Protein AF-A0A453GQZ6-F1 (afdb_monomer_lite)

Radius of gyration: 23.03 Å; chains: 1; bounding box: 47×46×96 Å

Secondary structure (DSSP, 8-state):
-------PPP-----------HHHHHHHHHHHHHSGGG-HHHHHHHHHHHHHHHHHHHHTT-HHHHHHHHHHHHHHHHH-TT-STTHHHHHHHHHHHHHGGGT-SSHHHHHHHHHHHHHHHHHS-TTS-HHHHHHHHHHHHHH---HHHHHHHHHHHHHHHHHSSSHHHHHHHGGGGGGHHHHHHHHT--HHHHHHHHHHHHHHHHHHH-

pLDDT: mean 83.01, std 15.96, range [31.45, 95.25]

Structure (mmCIF, N/CA/C/O backbone):
data_AF-A0A453GQZ6-F1
#
_entry.id   AF-A0A453GQZ6-F1
#
loop_
_atom_site.group_PDB
_atom_site.id
_atom_site.type_symbol
_atom_site.label_atom_id
_atom_site.label_alt_id
_atom_site.label_comp_id
_atom_site.label_asym_id
_atom_site.label_entity_id
_atom_site.label_seq_id
_atom_site.pdbx_PDB_ins_code
_atom_site.Cartn_x
_atom_site.Cartn_y
_atom_site.Cartn_z
_atom_site.occupancy
_atom_site.B_iso_or_equiv
_atom_site.auth_seq_id
_atom_site.auth_comp_id
_atom_site.auth_asym_id
_atom_site.auth_atom_id
_atom_site.pdbx_PDB_model_num
ATOM 1 N N . GLY A 1 1 ? 18.069 34.998 -69.180 1.00 35.06 1 GLY A N 1
ATOM 2 C CA . GLY A 1 1 ? 17.902 34.884 -67.722 1.00 35.06 1 GLY A CA 1
ATOM 3 C C . GLY A 1 1 ? 17.168 33.600 -67.432 1.00 35.06 1 GLY A C 1
ATOM 4 O O . GLY A 1 1 ? 16.004 33.508 -67.786 1.00 35.06 1 GLY A O 1
ATOM 5 N N . GLY A 1 2 ? 17.866 32.602 -66.894 1.00 36.84 2 GLY A N 1
ATOM 6 C CA . GLY A 1 2 ? 17.293 31.332 -66.450 1.00 36.84 2 GLY A CA 1
ATOM 7 C C . GLY A 1 2 ? 17.487 31.201 -64.943 1.00 36.84 2 GLY A C 1
ATOM 8 O O . GLY A 1 2 ? 18.520 31.615 -64.423 1.00 36.84 2 GLY A O 1
ATOM 9 N N . GLY A 1 3 ? 16.484 30.673 -64.250 1.00 31.45 3 GLY A N 1
ATOM 10 C CA . GLY A 1 3 ? 16.521 30.514 -62.798 1.00 31.45 3 GLY A CA 1
ATOM 11 C C . GLY A 1 3 ? 15.219 29.959 -62.235 1.00 31.45 3 GLY A C 1
ATOM 12 O O . GLY A 1 3 ? 14.604 30.590 -61.383 1.00 31.45 3 GLY A O 1
ATOM 13 N N . GLY A 1 4 ? 14.781 28.797 -62.725 1.00 35.53 4 GLY A N 1
ATOM 14 C CA . GLY A 1 4 ? 13.756 27.997 -62.055 1.00 35.53 4 GLY A CA 1
ATOM 15 C C . GLY A 1 4 ? 14.408 27.191 -60.935 1.00 35.53 4 GLY A C 1
ATOM 16 O O . GLY A 1 4 ? 15.151 26.256 -61.209 1.00 35.53 4 GLY A O 1
ATOM 17 N N . ARG A 1 5 ? 14.184 27.582 -59.676 1.00 37.88 5 ARG A N 1
ATOM 18 C CA . ARG A 1 5 ? 14.575 26.797 -58.497 1.00 37.88 5 ARG A CA 1
ATOM 19 C C . ARG A 1 5 ? 13.473 25.783 -58.206 1.00 37.88 5 ARG A C 1
ATOM 21 O O . ARG A 1 5 ? 12.424 26.150 -57.677 1.00 37.88 5 ARG A O 1
ATOM 28 N N . GLU A 1 6 ? 13.731 24.524 -58.537 1.00 42.53 6 GLU A N 1
ATOM 29 C CA . GLU A 1 6 ? 13.004 23.378 -57.997 1.00 42.53 6 GLU A CA 1
ATOM 30 C C . GLU A 1 6 ? 13.153 23.371 -56.470 1.00 42.53 6 GLU A C 1
ATOM 32 O O . GLU A 1 6 ? 14.259 23.355 -55.925 1.00 42.53 6 GLU A O 1
ATOM 37 N N . LYS A 1 7 ?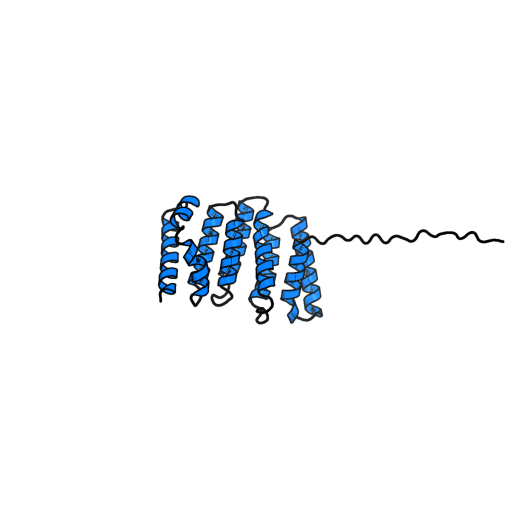 12.023 23.444 -55.763 1.00 42.50 7 LYS A N 1
ATOM 38 C CA . LYS A 1 7 ? 11.962 23.209 -54.322 1.00 42.50 7 LYS A CA 1
ATOM 39 C C . LYS A 1 7 ? 11.766 21.711 -54.110 1.00 42.50 7 LYS A C 1
ATOM 41 O O . LYS A 1 7 ? 10.662 21.210 -54.296 1.00 42.50 7 LYS A O 1
ATOM 46 N N . ASN A 1 8 ? 12.826 21.021 -53.694 1.00 38.81 8 ASN A N 1
ATOM 47 C CA . ASN A 1 8 ? 12.698 19.709 -53.062 1.00 38.81 8 ASN A CA 1
ATOM 48 C C . ASN A 1 8 ? 11.794 19.840 -51.824 1.00 38.81 8 ASN A C 1
ATOM 50 O O . ASN A 1 8 ? 12.041 20.731 -51.003 1.00 38.81 8 ASN A O 1
ATOM 54 N N . PRO A 1 9 ? 10.775 18.983 -51.643 1.00 41.25 9 PRO A N 1
ATOM 55 C CA . PRO A 1 9 ? 10.064 18.922 -50.379 1.00 41.25 9 PRO A CA 1
ATOM 56 C C . PRO A 1 9 ? 11.013 18.349 -49.323 1.00 41.25 9 PRO A C 1
ATOM 58 O O . PRO A 1 9 ? 11.477 17.214 -49.427 1.00 41.25 9 PRO A O 1
ATOM 61 N N . SER A 1 10 ? 11.332 19.159 -48.312 1.00 39.03 10 SER A N 1
ATOM 62 C CA . SER A 1 10 ? 12.014 18.691 -47.110 1.00 39.03 10 SER A CA 1
ATOM 63 C C . SER A 1 10 ? 11.169 17.590 -46.481 1.00 39.03 10 SER A C 1
ATOM 65 O O . SER A 1 10 ? 10.008 17.818 -46.135 1.00 39.03 10 SER A O 1
ATOM 67 N N . MET A 1 11 ? 11.763 16.410 -46.344 1.00 41.31 11 MET A N 1
ATOM 68 C CA . MET A 1 11 ? 11.223 15.294 -45.588 1.00 41.31 11 MET A CA 1
ATOM 69 C C . MET A 1 11 ? 10.979 15.782 -44.154 1.00 41.31 11 MET A C 1
ATOM 71 O O . MET A 1 11 ? 11.920 15.997 -43.392 1.00 41.31 11 MET A O 1
ATOM 75 N N . ALA A 1 12 ? 9.718 16.050 -43.818 1.00 39.22 12 ALA A N 1
ATOM 76 C CA . ALA A 1 12 ? 9.320 16.294 -42.446 1.00 39.22 12 ALA A CA 1
ATOM 77 C C . ALA A 1 12 ? 9.493 14.966 -41.710 1.00 39.22 12 ALA A C 1
ATOM 79 O O . ALA A 1 12 ? 8.668 14.063 -41.841 1.00 39.22 12 ALA A O 1
ATOM 80 N N . THR A 1 13 ? 10.603 14.825 -40.988 1.00 41.94 13 THR A N 1
ATOM 81 C CA . THR A 1 13 ? 10.735 13.809 -39.950 1.00 41.94 13 THR A CA 1
ATOM 82 C C . THR A 1 13 ? 9.627 14.090 -38.948 1.00 41.94 13 THR A C 1
ATOM 84 O O . THR A 1 13 ? 9.736 14.996 -38.123 1.00 41.94 13 THR A O 1
ATOM 87 N N . ILE A 1 14 ? 8.523 13.358 -39.073 1.00 44.75 14 ILE A N 1
ATOM 88 C CA . ILE A 1 14 ? 7.512 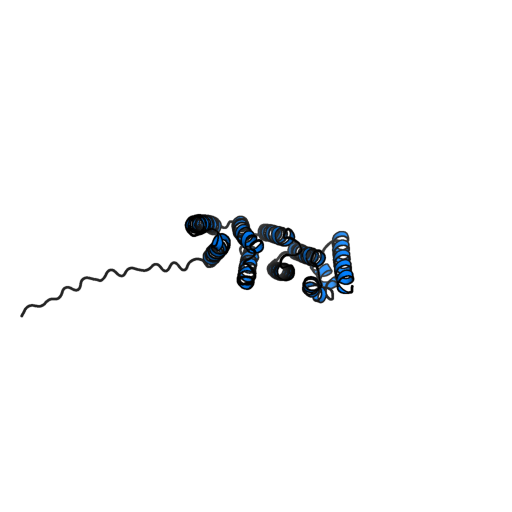13.268 -38.032 1.00 44.75 14 ILE A CA 1
ATOM 89 C C . ILE A 1 14 ? 8.238 12.590 -36.876 1.00 44.75 14 ILE A C 1
ATOM 91 O O . ILE A 1 14 ? 8.428 11.375 -36.862 1.00 44.75 14 ILE A O 1
ATOM 95 N N . VAL A 1 15 ? 8.746 13.401 -35.951 1.00 39.25 15 VAL A N 1
ATOM 96 C CA . VAL A 1 15 ? 9.112 12.922 -34.628 1.00 39.25 15 VAL A CA 1
ATOM 97 C C . VAL A 1 15 ? 7.793 12.446 -34.046 1.00 39.25 15 VAL A C 1
ATOM 99 O O . VAL A 1 15 ? 6.973 13.255 -33.621 1.00 39.25 15 VAL A O 1
ATOM 102 N N . ASN A 1 16 ? 7.549 11.137 -34.108 1.00 33.94 16 ASN A N 1
ATOM 103 C CA . ASN A 1 16 ? 6.555 10.512 -33.258 1.00 33.94 16 ASN A CA 1
ATOM 104 C C . ASN A 1 16 ? 7.046 10.755 -31.830 1.00 33.94 16 ASN A C 1
ATOM 106 O O . ASN A 1 16 ? 7.803 9.963 -31.277 1.00 33.94 16 ASN A O 1
ATOM 110 N N . THR A 1 17 ? 6.658 11.883 -31.242 1.00 39.12 17 THR A N 1
ATOM 111 C CA . THR A 1 17 ? 6.598 12.033 -29.797 1.00 39.12 17 THR A CA 1
ATOM 112 C C . THR A 1 17 ? 5.474 11.108 -29.350 1.00 39.12 17 THR A C 1
ATOM 114 O O . THR A 1 17 ? 4.361 11.549 -29.077 1.00 39.12 17 THR A O 1
ATOM 117 N N . THR A 1 18 ? 5.714 9.796 -29.375 1.00 50.69 18 THR A N 1
ATOM 118 C CA . THR A 1 18 ? 4.978 8.893 -28.499 1.00 50.69 18 THR A CA 1
ATOM 119 C C . THR A 1 18 ? 5.275 9.415 -27.110 1.00 50.69 18 THR A C 1
ATOM 121 O O . THR A 1 18 ? 6.373 9.200 -26.598 1.00 50.69 18 THR A O 1
ATOM 124 N N . GLU A 1 19 ? 4.352 10.216 -26.576 1.00 58.75 19 GLU A N 1
ATOM 125 C CA . GLU A 1 19 ? 4.305 10.511 -25.156 1.00 58.75 19 GLU A CA 1
ATOM 126 C C . GLU A 1 19 ? 4.390 9.155 -24.473 1.00 58.75 19 GLU A C 1
ATOM 128 O O . GLU A 1 19 ? 3.554 8.273 -24.687 1.00 58.75 19 GLU A O 1
ATOM 133 N N . GLU A 1 20 ? 5.504 8.936 -23.788 1.00 69.12 20 GLU A N 1
ATOM 134 C CA . GLU A 1 20 ? 5.679 7.723 -23.026 1.00 69.12 20 GLU A CA 1
ATOM 135 C C . GLU A 1 20 ? 4.546 7.640 -22.010 1.00 69.12 20 GLU A C 1
ATOM 137 O O . GLU A 1 20 ? 4.198 8.634 -21.368 1.00 69.12 20 GLU A O 1
ATOM 142 N N . GLU A 1 21 ? 3.955 6.455 -21.889 1.00 81.25 21 GLU A N 1
ATOM 143 C CA . GLU A 1 21 ? 2.882 6.253 -20.934 1.00 81.25 21 GLU A CA 1
ATOM 144 C C . GLU A 1 21 ? 3.415 6.567 -19.510 1.00 81.25 21 GLU A C 1
ATOM 146 O O . GLU A 1 21 ? 4.511 6.115 -19.151 1.00 81.25 21 GLU A O 1
ATOM 151 N N . PRO A 1 22 ? 2.703 7.386 -18.707 1.00 82.00 22 PRO A N 1
ATOM 152 C CA . PRO A 1 22 ? 3.224 7.894 -17.437 1.00 82.00 22 PRO A CA 1
ATOM 153 C C . PRO A 1 22 ? 3.706 6.816 -16.455 1.00 82.00 22 PRO A C 1
ATOM 155 O O . PRO A 1 22 ? 4.671 7.040 -15.724 1.00 82.00 22 PRO A O 1
ATOM 158 N N . MET A 1 23 ? 3.075 5.640 -16.431 1.00 83.69 23 MET A N 1
ATOM 159 C CA . MET A 1 23 ? 3.486 4.507 -15.602 1.00 83.69 23 MET A CA 1
ATOM 160 C C . MET A 1 23 ? 4.825 3.927 -16.063 1.00 83.69 23 MET A C 1
ATOM 162 O O . MET A 1 23 ? 5.684 3.661 -15.221 1.00 83.69 23 MET A O 1
ATOM 166 N N . LEU A 1 24 ? 5.056 3.793 -17.373 1.00 88.12 24 LEU A N 1
ATOM 167 C CA . LEU A 1 24 ? 6.352 3.348 -17.910 1.00 88.12 24 LEU A CA 1
ATOM 168 C C . LEU A 1 24 ? 7.478 4.335 -17.588 1.00 88.12 24 LEU A C 1
ATOM 170 O O . LEU A 1 24 ? 8.575 3.910 -17.216 1.00 88.12 24 LEU A O 1
ATOM 174 N N . ALA A 1 25 ? 7.191 5.638 -17.628 1.00 87.25 25 ALA A N 1
ATOM 175 C CA . ALA A 1 25 ? 8.150 6.657 -17.215 1.00 87.25 25 ALA A CA 1
ATOM 176 C C . ALA A 1 25 ? 8.532 6.514 -15.727 1.00 87.25 25 ALA A C 1
ATOM 178 O O . ALA A 1 25 ? 9.713 6.608 -15.371 1.00 87.25 25 ALA A O 1
ATOM 179 N N . VAL A 1 26 ? 7.560 6.228 -14.848 1.00 86.44 26 VAL A N 1
ATOM 180 C CA . VAL A 1 26 ? 7.815 5.971 -13.418 1.00 86.44 26 VAL A CA 1
ATOM 181 C C . VAL A 1 26 ? 8.605 4.680 -13.208 1.00 86.44 26 VAL A C 1
ATOM 183 O O . VAL A 1 26 ? 9.542 4.676 -12.407 1.00 86.44 26 VAL A O 1
ATOM 186 N N . VAL A 1 27 ? 8.290 3.601 -13.933 1.00 88.94 27 VAL A N 1
ATOM 187 C CA . VAL A 1 27 ? 9.065 2.348 -13.888 1.00 88.94 27 VAL A CA 1
ATOM 188 C C . VAL A 1 27 ? 10.518 2.608 -14.273 1.00 88.94 27 VAL A C 1
ATOM 190 O O . VA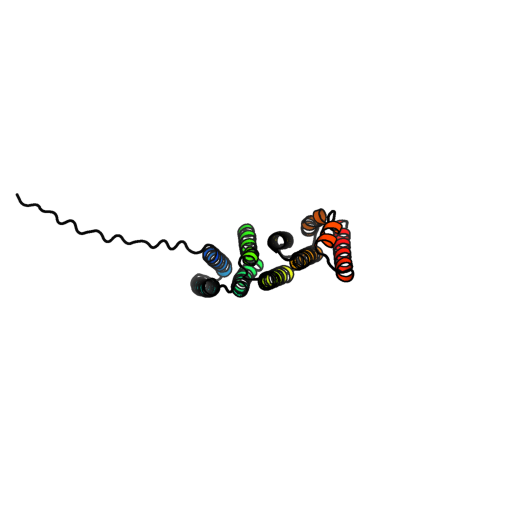L A 1 27 ? 11.417 2.234 -13.518 1.00 88.94 27 VAL A O 1
ATOM 193 N N . ARG A 1 28 ? 10.763 3.288 -15.403 1.00 90.31 28 ARG A N 1
ATOM 194 C CA . ARG A 1 28 ? 12.124 3.605 -15.854 1.00 90.31 28 ARG A CA 1
ATOM 195 C C . ARG A 1 28 ? 12.867 4.425 -14.810 1.00 90.31 28 ARG A C 1
ATOM 197 O O . ARG A 1 28 ? 13.991 4.080 -14.460 1.00 90.31 28 ARG A O 1
ATOM 204 N N . SER A 1 29 ? 12.232 5.475 -14.295 1.00 87.25 29 SER A N 1
ATOM 205 C CA . SER A 1 29 ? 12.842 6.374 -13.312 1.00 87.25 29 SER A CA 1
ATOM 206 C C . SER A 1 29 ? 13.190 5.626 -12.021 1.00 87.25 29 SER A C 1
ATOM 208 O O . SER A 1 29 ? 14.294 5.753 -11.499 1.00 87.25 29 SER A O 1
ATOM 210 N N . THR A 1 30 ? 12.284 4.769 -11.541 1.00 87.19 30 THR A N 1
ATOM 211 C CA . THR A 1 30 ? 12.504 3.924 -10.357 1.00 87.19 30 THR A CA 1
ATOM 212 C C . THR A 1 30 ? 13.662 2.954 -10.581 1.00 87.19 30 THR A C 1
ATOM 214 O O . THR A 1 30 ? 14.530 2.832 -9.720 1.00 87.19 30 THR A O 1
ATOM 217 N N . ALA A 1 31 ? 13.712 2.295 -11.742 1.00 88.44 31 ALA A N 1
ATOM 218 C CA . ALA A 1 31 ? 14.780 1.366 -12.091 1.00 88.44 31 ALA A CA 1
ATOM 219 C C . ALA A 1 31 ? 16.142 2.072 -12.189 1.00 88.44 31 ALA A C 1
ATOM 221 O O . ALA A 1 31 ? 17.119 1.600 -11.614 1.00 88.44 31 ALA A O 1
ATOM 222 N N . GLN A 1 32 ? 16.208 3.235 -12.844 1.00 88.19 32 GLN A N 1
ATOM 223 C CA . GLN A 1 32 ? 17.434 4.035 -12.928 1.00 88.19 32 GLN A CA 1
ATOM 224 C C . GLN A 1 32 ? 17.937 4.442 -11.544 1.00 88.19 32 GLN A C 1
ATOM 226 O O . GLN A 1 32 ? 19.130 4.354 -11.265 1.00 88.19 32 GLN A O 1
ATOM 231 N N . LEU A 1 33 ? 17.028 4.846 -10.652 1.00 85.56 33 LEU A N 1
ATOM 232 C CA . LEU A 1 33 ? 17.386 5.190 -9.281 1.00 85.56 33 LEU A CA 1
ATOM 233 C C . LEU A 1 33 ? 17.867 3.972 -8.485 1.00 85.56 33 LEU A C 1
ATOM 235 O O . LEU A 1 33 ? 18.784 4.127 -7.678 1.00 85.56 33 LEU A O 1
ATOM 239 N N . ALA A 1 34 ? 17.247 2.804 -8.687 1.00 85.19 34 ALA A N 1
ATOM 240 C CA . ALA A 1 34 ? 17.546 1.565 -7.968 1.00 85.19 34 ALA A CA 1
ATOM 241 C C . ALA A 1 34 ? 18.906 0.973 -8.358 1.00 85.19 34 ALA A C 1
ATOM 243 O O . ALA A 1 34 ? 19.607 0.432 -7.508 1.00 85.19 34 ALA A O 1
ATOM 244 N N . TRP A 1 35 ? 19.290 1.116 -9.627 1.00 87.00 35 TRP A N 1
ATOM 245 C CA . TRP A 1 35 ? 20.538 0.584 -10.177 1.00 87.00 35 TRP A CA 1
ATOM 246 C C . TRP A 1 35 ? 21.647 1.632 -10.326 1.00 87.00 35 TRP A C 1
ATOM 248 O O . TRP A 1 35 ? 22.710 1.321 -10.858 1.00 87.00 35 TRP A O 1
ATOM 258 N N . ALA A 1 36 ? 21.441 2.856 -9.826 1.00 84.56 36 ALA A N 1
ATOM 259 C CA . ALA A 1 36 ? 22.390 3.964 -9.967 1.00 84.56 36 ALA A CA 1
ATOM 260 C C . ALA A 1 36 ? 23.810 3.629 -9.468 1.00 84.56 36 ALA A C 1
ATOM 262 O O . ALA A 1 36 ? 24.792 4.107 -10.032 1.00 84.56 36 ALA A O 1
ATOM 263 N N . ASP A 1 37 ? 23.917 2.779 -8.444 1.00 81.62 37 ASP A N 1
ATOM 264 C CA . ASP A 1 37 ? 25.189 2.416 -7.813 1.00 81.62 37 ASP A CA 1
ATOM 265 C C . ASP A 1 37 ? 25.906 1.238 -8.511 1.00 81.62 37 ASP A C 1
ATOM 267 O O . ASP A 1 37 ? 27.053 0.935 -8.190 1.00 81.62 37 ASP A O 1
ATOM 271 N N . ALA A 1 38 ? 25.261 0.566 -9.476 1.00 83.62 38 ALA A N 1
ATOM 272 C CA . ALA A 1 38 ? 25.795 -0.629 -10.142 1.00 83.62 38 ALA A CA 1
ATOM 273 C C . ALA A 1 38 ? 26.711 -0.326 -11.348 1.00 83.62 38 ALA A C 1
ATOM 275 O O . ALA A 1 38 ? 27.324 -1.239 -11.902 1.00 83.62 38 ALA A O 1
ATOM 276 N N . GLY A 1 39 ? 26.823 0.947 -11.750 1.00 83.62 39 GLY A N 1
ATOM 277 C CA . GLY A 1 39 ? 27.556 1.379 -12.944 1.00 83.62 39 GLY A CA 1
ATOM 278 C C . GLY A 1 39 ? 26.782 1.143 -14.254 1.00 83.62 39 GLY A C 1
ATOM 279 O O . GLY A 1 39 ? 25.898 0.287 -14.309 1.00 83.62 39 GLY A O 1
ATOM 280 N N . PRO A 1 40 ? 27.096 1.889 -15.332 1.00 84.56 40 PRO A N 1
ATOM 281 C CA . PRO A 1 40 ? 26.287 1.902 -16.558 1.00 84.56 40 PRO A CA 1
ATOM 282 C C . PRO A 1 40 ? 26.226 0.543 -17.270 1.00 84.56 40 PRO A C 1
ATOM 284 O O . PRO A 1 40 ? 25.186 0.179 -17.808 1.00 84.56 40 PRO A O 1
ATOM 287 N N . GLU A 1 41 ? 27.301 -0.250 -17.212 1.00 87.44 41 GLU A N 1
ATOM 288 C CA . GLU A 1 41 ? 27.362 -1.570 -17.860 1.00 87.44 41 GLU A CA 1
ATOM 289 C C . GLU A 1 41 ? 26.360 -2.582 -17.281 1.00 87.44 41 GLU A C 1
ATOM 291 O O . GLU A 1 41 ? 25.935 -3.491 -17.990 1.00 87.44 41 GLU A O 1
ATOM 296 N N . VAL A 1 42 ? 25.969 -2.423 -16.011 1.00 88.00 42 VAL A N 1
ATOM 297 C CA . VAL A 1 42 ? 24.978 -3.278 -15.334 1.00 88.00 42 VAL A CA 1
ATOM 298 C C . VAL A 1 42 ? 23.610 -2.597 -15.282 1.00 88.00 42 VAL A C 1
ATOM 300 O O . VAL A 1 42 ? 22.588 -3.250 -15.490 1.00 88.00 42 VAL A O 1
ATOM 303 N N . ALA A 1 43 ? 23.577 -1.283 -15.040 1.00 87.19 43 ALA A N 1
ATOM 304 C CA . ALA A 1 43 ? 22.341 -0.525 -14.901 1.00 87.19 43 ALA A CA 1
ATOM 305 C C . ALA A 1 43 ? 21.547 -0.441 -16.213 1.00 87.19 43 ALA A C 1
ATOM 307 O O . ALA A 1 43 ? 20.342 -0.686 -16.198 1.00 87.19 43 ALA A O 1
ATOM 308 N N . ASP A 1 44 ? 22.190 -0.144 -17.348 1.00 89.62 44 ASP A N 1
ATOM 309 C CA . ASP A 1 44 ? 21.474 0.066 -18.613 1.00 89.62 44 ASP A CA 1
ATOM 310 C C . ASP A 1 44 ? 20.739 -1.204 -19.095 1.00 89.62 44 ASP A C 1
ATOM 312 O O . ASP A 1 44 ? 19.551 -1.106 -19.432 1.00 89.62 44 ASP A O 1
ATOM 316 N N . PRO A 1 45 ? 21.356 -2.408 -19.079 1.00 91.50 45 PRO A N 1
ATOM 317 C CA . PRO A 1 45 ? 20.655 -3.648 -19.407 1.00 91.50 45 PRO A CA 1
ATOM 318 C C . PRO A 1 45 ? 19.497 -3.968 -18.457 1.00 91.50 45 PRO A C 1
ATOM 320 O O . PRO A 1 45 ? 18.427 -4.361 -18.925 1.00 91.50 45 PRO A O 1
ATOM 323 N N . GLU A 1 46 ? 19.672 -3.787 -17.143 1.00 91.56 46 GLU A N 1
ATOM 324 C CA . GLU A 1 46 ? 18.611 -4.078 -16.169 1.00 91.56 46 GLU A CA 1
ATOM 325 C C . GLU A 1 46 ? 17.443 -3.097 -16.286 1.00 91.56 46 GLU A C 1
ATOM 327 O O . GLU A 1 46 ? 16.285 -3.516 -16.304 1.00 91.56 46 GLU A O 1
ATOM 332 N N . VAL A 1 47 ? 17.717 -1.801 -16.457 1.00 90.62 47 VAL A N 1
ATOM 333 C CA . VAL A 1 47 ? 16.678 -0.792 -16.702 1.00 90.62 47 VAL A CA 1
ATOM 334 C C . VAL A 1 47 ? 15.916 -1.113 -17.988 1.00 90.62 47 VAL A C 1
ATOM 336 O O . VAL A 1 47 ? 14.684 -1.073 -17.990 1.00 90.62 47 VAL A O 1
ATOM 339 N N . ALA A 1 48 ? 16.614 -1.476 -19.070 1.00 92.19 48 ALA A N 1
ATOM 340 C CA . ALA A 1 48 ? 15.979 -1.855 -20.331 1.00 92.19 48 ALA A CA 1
ATOM 341 C C . ALA A 1 48 ? 15.099 -3.107 -20.181 1.00 92.19 48 ALA A C 1
ATOM 343 O O . ALA A 1 48 ? 13.967 -3.126 -20.672 1.00 92.19 48 ALA A O 1
ATOM 344 N N . ARG A 1 49 ? 15.584 -4.127 -19.459 1.00 94.31 49 ARG A N 1
ATOM 345 C CA . ARG A 1 49 ? 14.841 -5.361 -19.171 1.00 94.31 49 ARG A CA 1
ATOM 346 C C . ARG A 1 49 ? 13.562 -5.073 -18.380 1.00 94.31 49 ARG A C 1
ATOM 348 O O . ARG A 1 49 ? 12.493 -5.525 -18.784 1.00 94.31 49 ARG A O 1
ATOM 355 N N . LEU A 1 50 ? 13.660 -4.286 -17.306 1.00 92.94 50 LEU A N 1
ATOM 356 C CA . LEU A 1 50 ? 12.520 -3.895 -16.469 1.00 92.94 50 LEU A CA 1
ATOM 357 C C . LEU A 1 50 ? 11.489 -3.070 -17.253 1.00 92.94 50 LEU A C 1
ATOM 359 O O . LEU A 1 50 ? 10.291 -3.303 -17.122 1.00 92.94 50 LEU A O 1
ATOM 363 N N . CYS A 1 51 ? 11.932 -2.145 -18.111 1.00 93.00 51 CYS A N 1
ATOM 364 C CA . CYS A 1 51 ? 11.026 -1.369 -18.964 1.00 93.00 51 CYS A CA 1
ATOM 365 C C . CYS A 1 51 ? 10.279 -2.259 -19.970 1.00 93.00 51 CYS A C 1
ATOM 367 O O . CYS A 1 51 ? 9.079 -2.079 -20.175 1.00 93.00 51 CYS A O 1
ATOM 369 N N . ALA A 1 52 ? 10.968 -3.226 -20.584 1.00 93.56 52 ALA A N 1
ATOM 370 C CA . ALA A 1 52 ? 10.350 -4.156 -21.526 1.00 93.56 52 ALA A CA 1
ATOM 371 C C . ALA A 1 52 ? 9.300 -5.049 -20.842 1.00 93.56 52 ALA A C 1
ATOM 373 O O . ALA A 1 52 ? 8.207 -5.234 -21.376 1.00 93.56 52 ALA A O 1
ATOM 374 N N . GLU A 1 53 ? 9.607 -5.560 -19.648 1.00 94.75 53 GLU A N 1
ATOM 375 C CA . GLU A 1 53 ? 8.688 -6.361 -18.832 1.00 94.75 53 GLU A CA 1
ATOM 376 C C . GLU A 1 53 ? 7.457 -5.541 -18.405 1.00 94.75 53 GLU A C 1
ATOM 378 O O . GLU A 1 53 ? 6.318 -5.963 -18.616 1.00 94.75 53 GLU A O 1
ATOM 383 N N . ALA A 1 54 ? 7.658 -4.310 -17.926 1.00 93.88 54 ALA A N 1
ATOM 384 C CA . ALA A 1 54 ? 6.566 -3.397 -17.592 1.00 93.88 54 ALA A CA 1
ATOM 385 C C . ALA A 1 54 ? 5.658 -3.110 -18.793 1.00 93.88 54 ALA A C 1
ATOM 387 O O . ALA A 1 54 ? 4.435 -3.189 -18.680 1.00 93.88 54 ALA A O 1
ATOM 388 N N . GLN A 1 55 ? 6.232 -2.851 -19.969 1.00 93.56 55 GLN A N 1
ATOM 389 C CA . GLN A 1 55 ? 5.448 -2.638 -21.183 1.00 93.56 55 GLN A CA 1
ATOM 390 C C . GLN A 1 55 ? 4.593 -3.866 -21.534 1.00 93.56 55 GLN A C 1
ATOM 392 O O . GLN A 1 55 ? 3.441 -3.717 -21.940 1.00 93.56 55 GLN A O 1
ATOM 397 N N . GLN A 1 56 ? 5.108 -5.084 -21.340 1.00 94.69 56 GLN A N 1
ATOM 398 C CA . GLN A 1 56 ? 4.326 -6.306 -21.549 1.00 94.69 56 GLN A CA 1
ATOM 399 C C . GLN A 1 56 ? 3.159 -6.426 -20.563 1.00 94.69 56 GLN A C 1
ATOM 401 O O . GLN A 1 56 ? 2.060 -6.800 -20.975 1.00 94.69 56 GLN A O 1
ATOM 406 N N . HIS A 1 57 ? 3.370 -6.108 -19.284 1.00 93.62 57 HIS A N 1
ATOM 407 C CA . HIS A 1 57 ? 2.299 -6.124 -18.284 1.00 93.62 57 HIS A CA 1
ATOM 408 C C . HIS A 1 57 ? 1.238 -5.062 -18.562 1.00 93.62 57 HIS A C 1
ATOM 410 O O . HIS A 1 57 ? 0.050 -5.372 -18.479 1.00 93.62 57 HIS A O 1
ATOM 416 N N . LEU A 1 58 ? 1.654 -3.858 -18.965 1.00 92.06 58 LEU A N 1
ATOM 417 C CA . LEU A 1 58 ? 0.760 -2.768 -19.350 1.00 92.06 58 LEU A CA 1
ATOM 418 C C . LEU A 1 58 ? -0.134 -3.175 -20.529 1.00 92.06 58 LEU A C 1
ATOM 420 O O . LEU A 1 58 ? -1.354 -3.075 -20.444 1.00 92.06 58 LEU A O 1
ATOM 424 N N . LEU A 1 59 ? 0.460 -3.693 -21.611 1.00 90.81 59 LEU A N 1
ATOM 425 C CA . LEU A 1 59 ? -0.282 -4.120 -22.804 1.00 90.81 59 LEU A CA 1
ATOM 426 C C . LEU A 1 59 ? -1.230 -5.294 -22.527 1.00 90.81 59 LEU A C 1
ATOM 428 O O . LEU A 1 59 ? -2.268 -5.413 -23.173 1.00 90.81 59 LEU A O 1
ATOM 432 N N . ALA A 1 60 ? -0.874 -6.162 -21.580 1.00 91.94 60 ALA A N 1
ATOM 433 C CA . ALA A 1 60 ? -1.692 -7.300 -21.182 1.00 91.94 60 ALA A CA 1
ATOM 434 C C . ALA A 1 60 ? -2.697 -6.981 -20.058 1.00 91.94 60 ALA A C 1
ATOM 436 O O . ALA A 1 60 ? -3.434 -7.880 -19.659 1.00 91.94 60 ALA A O 1
ATOM 437 N N . GLY A 1 61 ? -2.706 -5.753 -19.522 1.00 89.38 61 GLY A N 1
ATOM 438 C CA . GLY A 1 61 ? -3.545 -5.368 -18.383 1.00 89.38 61 GLY A CA 1
ATOM 439 C C . GLY A 1 61 ? -3.263 -6.166 -17.104 1.00 89.38 61 GLY A C 1
ATOM 440 O O . GLY A 1 61 ? -4.168 -6.365 -16.301 1.00 89.38 61 GLY A O 1
ATOM 441 N N . ARG A 1 62 ? -2.036 -6.677 -16.919 1.00 92.75 62 ARG A N 1
ATOM 442 C CA . ARG A 1 62 ? -1.650 -7.477 -15.742 1.00 92.75 62 ARG A CA 1
ATOM 443 C C . ARG A 1 62 ? -1.138 -6.574 -14.622 1.00 92.75 62 ARG A C 1
ATOM 445 O O . ARG A 1 62 ? 0.068 -6.450 -14.405 1.00 92.75 62 ARG A O 1
ATOM 452 N N . TRP A 1 63 ? -2.060 -5.933 -13.910 1.00 93.19 63 TRP A N 1
ATOM 453 C CA . TRP A 1 63 ? -1.737 -4.918 -12.900 1.00 93.19 63 TRP A CA 1
ATOM 454 C C . TRP A 1 63 ? -1.056 -5.486 -11.653 1.00 93.19 63 TRP A C 1
ATOM 456 O O . TRP A 1 63 ? -0.190 -4.829 -11.078 1.00 93.19 63 TRP A O 1
ATOM 466 N N . LEU A 1 64 ? -1.386 -6.720 -11.262 1.00 93.19 64 LEU A N 1
ATOM 467 C CA . LEU A 1 64 ? -0.717 -7.403 -10.150 1.00 93.19 64 LEU A CA 1
ATOM 468 C C . LEU A 1 64 ? 0.766 -7.677 -10.436 1.00 93.19 64 LEU A C 1
ATOM 470 O O . LEU A 1 64 ? 1.622 -7.443 -9.578 1.00 93.19 64 LEU A O 1
ATOM 474 N N . ASP A 1 65 ? 1.081 -8.119 -11.652 1.00 94.06 65 ASP A N 1
ATOM 475 C CA . ASP A 1 65 ? 2.467 -8.328 -12.069 1.00 94.06 65 ASP A CA 1
ATOM 476 C C . ASP A 1 65 ? 3.219 -6.991 -12.147 1.00 94.06 65 ASP A C 1
ATOM 478 O O . ASP A 1 65 ? 4.338 -6.881 -11.648 1.00 94.06 65 ASP A O 1
ATOM 482 N N . MET A 1 66 ? 2.577 -5.949 -12.695 1.00 93.56 66 MET A N 1
ATOM 483 C CA . MET A 1 66 ? 3.135 -4.593 -12.726 1.00 93.56 66 MET A CA 1
ATOM 484 C C . MET A 1 66 ? 3.469 -4.093 -11.313 1.00 93.56 66 MET A C 1
ATOM 486 O O . MET A 1 66 ? 4.578 -3.617 -11.066 1.00 93.56 66 MET A O 1
ATOM 490 N N . ALA A 1 67 ? 2.545 -4.249 -10.359 1.00 93.44 67 ALA A N 1
ATOM 491 C CA . ALA A 1 67 ? 2.775 -3.885 -8.964 1.00 93.44 67 ALA A CA 1
ATOM 492 C C . ALA A 1 67 ? 3.954 -4.666 -8.366 1.00 93.44 67 ALA A C 1
ATOM 494 O O . ALA A 1 67 ? 4.791 -4.085 -7.679 1.00 93.44 67 ALA A O 1
ATOM 495 N N . THR A 1 68 ? 4.058 -5.964 -8.666 1.00 94.25 68 THR A N 1
ATOM 496 C CA . THR A 1 68 ? 5.169 -6.817 -8.217 1.00 94.25 68 THR A CA 1
ATOM 497 C C . THR A 1 68 ? 6.514 -6.310 -8.733 1.00 94.25 68 THR A C 1
ATOM 499 O O . THR A 1 68 ? 7.454 -6.153 -7.949 1.00 94.25 68 THR A O 1
ATOM 502 N N . LEU A 1 69 ? 6.594 -6.000 -10.028 1.00 93.44 69 LEU A N 1
ATOM 503 C CA . LEU A 1 69 ? 7.795 -5.490 -10.688 1.00 93.44 69 LEU A CA 1
ATOM 504 C C . LEU A 1 69 ? 8.240 -4.139 -10.104 1.00 93.44 69 LEU A C 1
ATOM 506 O O . LEU A 1 69 ? 9.413 -3.944 -9.765 1.00 93.44 69 LEU A O 1
ATOM 510 N N . MET A 1 70 ? 7.294 -3.210 -9.940 1.00 91.50 70 MET A N 1
ATOM 511 C CA . MET A 1 70 ? 7.568 -1.884 -9.385 1.00 91.50 70 MET A CA 1
ATOM 512 C C . MET A 1 70 ? 7.984 -1.955 -7.913 1.00 91.50 70 MET A C 1
ATOM 514 O O . MET A 1 70 ? 8.932 -1.280 -7.513 1.00 91.50 70 MET A O 1
ATOM 518 N N . LEU A 1 71 ? 7.330 -2.804 -7.111 1.00 90.75 71 LEU A N 1
ATOM 519 C CA . LEU A 1 71 ? 7.685 -3.010 -5.705 1.00 90.75 71 LEU A CA 1
ATOM 520 C C . LEU A 1 71 ? 9.076 -3.622 -5.548 1.00 90.75 71 LEU A C 1
ATOM 522 O O . LEU A 1 71 ? 9.799 -3.218 -4.647 1.00 90.75 71 LEU A O 1
ATOM 526 N N . ALA A 1 72 ? 9.484 -4.542 -6.426 1.00 89.75 72 ALA A N 1
ATOM 527 C CA . ALA A 1 72 ? 10.838 -5.093 -6.395 1.00 89.75 72 ALA A CA 1
ATOM 528 C C . ALA A 1 72 ? 11.904 -4.005 -6.618 1.00 89.75 72 ALA A C 1
ATOM 530 O O . ALA A 1 72 ? 12.911 -3.969 -5.913 1.00 89.75 72 ALA A O 1
ATOM 531 N N . SER A 1 73 ? 11.656 -3.077 -7.547 1.00 86.31 73 SER A N 1
ATOM 532 C CA . SER A 1 73 ? 12.554 -1.936 -7.781 1.00 86.31 73 SER A CA 1
ATOM 533 C C . SER A 1 73 ? 12.538 -0.944 -6.610 1.00 86.31 73 SER A C 1
ATOM 535 O O . SER A 1 73 ? 13.584 -0.443 -6.200 1.00 86.31 73 SER A O 1
ATOM 537 N N . ALA A 1 74 ? 11.366 -0.693 -6.019 1.00 86.88 74 ALA A N 1
ATOM 538 C CA . ALA A 1 74 ? 11.229 0.163 -4.842 1.00 86.88 74 ALA A CA 1
ATOM 539 C C . ALA A 1 74 ? 11.881 -0.444 -3.583 1.00 86.88 74 ALA A C 1
ATOM 541 O O . ALA A 1 74 ? 12.440 0.294 -2.774 1.00 86.88 74 ALA A O 1
ATOM 542 N N . ASP A 1 75 ? 11.865 -1.771 -3.426 1.00 84.56 75 ASP A N 1
ATOM 543 C CA . ASP A 1 75 ? 12.532 -2.472 -2.323 1.00 84.56 75 ASP A CA 1
ATOM 544 C C . ASP A 1 75 ? 14.048 -2.214 -2.341 1.00 84.56 75 ASP A C 1
ATOM 546 O O . ASP A 1 75 ? 14.634 -1.937 -1.295 1.00 84.56 75 ASP A O 1
ATOM 550 N N . LEU A 1 76 ? 14.681 -2.212 -3.520 1.00 81.88 76 LEU A N 1
ATOM 551 C CA . LEU A 1 76 ? 16.104 -1.871 -3.659 1.00 81.88 76 LEU A CA 1
ATOM 552 C C . LEU A 1 76 ? 16.398 -0.436 -3.188 1.00 81.88 76 LEU A C 1
ATOM 554 O O . LEU A 1 76 ? 17.389 -0.197 -2.500 1.00 81.88 76 LEU A O 1
ATOM 558 N N . LEU A 1 77 ? 15.506 0.513 -3.492 1.00 79.38 77 LEU A N 1
ATOM 559 C CA . LEU A 1 77 ? 15.612 1.901 -3.023 1.00 79.38 77 LEU A CA 1
ATOM 560 C C . LEU A 1 77 ? 15.408 2.034 -1.513 1.00 79.38 77 LEU A C 1
ATOM 562 O O . LEU A 1 77 ? 16.009 2.901 -0.879 1.00 79.38 77 LEU A O 1
ATOM 566 N N . LEU A 1 78 ? 14.549 1.197 -0.935 1.00 73.94 78 LEU A N 1
ATOM 567 C CA . LEU A 1 78 ? 14.277 1.175 0.500 1.00 73.94 78 LEU A CA 1
ATOM 568 C C . LEU A 1 78 ? 15.461 0.601 1.290 1.00 73.94 78 LEU A C 1
ATOM 570 O O . LEU A 1 78 ? 15.690 1.042 2.413 1.00 73.94 78 LEU A O 1
ATOM 574 N N . LEU A 1 79 ? 16.237 -0.300 0.681 1.00 73.88 79 LEU A N 1
ATOM 575 C CA . LEU A 1 79 ? 17.445 -0.900 1.257 1.00 73.88 79 LEU A CA 1
ATOM 576 C C . LEU A 1 79 ? 18.734 -0.102 0.982 1.00 73.88 79 LEU A C 1
ATOM 578 O O . LEU A 1 79 ? 19.753 -0.356 1.627 1.00 73.88 79 LEU A O 1
ATOM 582 N N . SER A 1 80 ? 18.723 0.848 0.039 1.00 70.50 80 SER A N 1
ATOM 583 C CA . SER A 1 80 ? 19.922 1.618 -0.311 1.00 70.50 80 SER A CA 1
ATOM 584 C C . SER A 1 80 ? 20.269 2.666 0.768 1.00 70.50 80 SER A C 1
ATOM 586 O O . SER A 1 80 ? 19.436 3.515 1.101 1.00 70.50 80 SER A O 1
ATOM 588 N N . PRO A 1 81 ? 21.510 2.688 1.294 1.00 59.41 81 PRO A N 1
ATOM 589 C CA . PRO A 1 81 ? 21.948 3.670 2.291 1.00 59.41 81 PRO A CA 1
ATOM 590 C C . PRO A 1 81 ? 22.063 5.104 1.740 1.00 59.41 81 PRO A C 1
ATOM 592 O O . PRO A 1 81 ? 22.038 6.052 2.523 1.00 59.41 81 PRO A O 1
ATOM 595 N N . SER A 1 82 ? 22.114 5.284 0.412 1.00 57.19 82 SER A N 1
ATOM 596 C CA . SER A 1 82 ? 22.092 6.594 -0.272 1.00 57.19 82 SER A CA 1
ATOM 597 C C . SER A 1 82 ? 20.674 7.150 -0.484 1.00 57.19 82 SER A C 1
ATOM 599 O O . SER A 1 82 ? 20.480 8.155 -1.167 1.00 57.19 82 SER A O 1
ATOM 601 N N . ALA A 1 83 ? 19.652 6.523 0.106 1.00 53.50 83 ALA A N 1
ATOM 602 C CA . ALA A 1 83 ? 18.254 6.926 -0.020 1.00 53.50 83 ALA A CA 1
ATOM 603 C C . ALA A 1 83 ? 17.750 8.167 0.775 1.00 53.50 83 ALA A C 1
ATOM 605 O O . ALA A 1 83 ? 16.551 8.439 0.635 1.00 53.50 83 ALA A O 1
ATOM 606 N N . PRO A 1 84 ? 18.51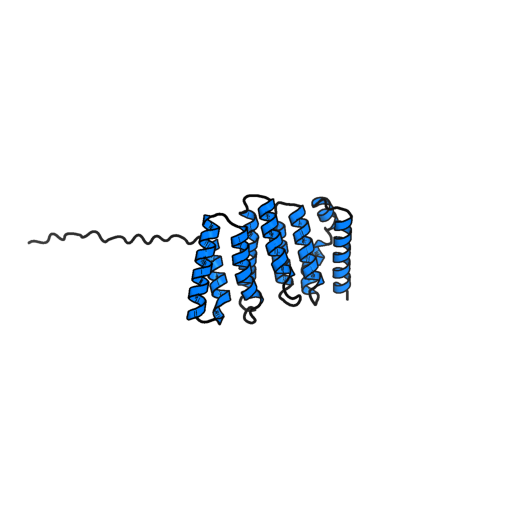1 8.915 1.615 1.00 52.59 84 PRO A N 1
ATOM 607 C CA . PRO A 1 84 ? 17.963 10.090 2.307 1.00 52.59 84 PRO A CA 1
ATOM 608 C C . PRO A 1 84 ? 17.560 11.215 1.344 1.00 52.59 84 PRO A C 1
ATOM 610 O O . PRO A 1 84 ? 16.467 11.761 1.480 1.00 52.59 84 PRO A O 1
ATOM 613 N N . ASP A 1 85 ? 18.380 11.484 0.324 1.00 56.28 85 ASP A N 1
ATOM 614 C CA . ASP A 1 85 ? 18.133 12.551 -0.662 1.00 56.28 85 ASP A CA 1
ATOM 615 C C . ASP A 1 85 ? 17.018 12.194 -1.663 1.00 56.28 85 ASP A C 1
ATOM 617 O O . ASP A 1 85 ? 16.490 13.061 -2.351 1.00 56.28 85 ASP A O 1
ATOM 621 N N . LYS A 1 86 ? 16.610 10.918 -1.700 1.00 63.47 86 LYS A N 1
ATOM 622 C CA . LYS A 1 86 ? 15.590 10.355 -2.605 1.00 63.47 86 LYS A CA 1
ATOM 623 C C . LYS A 1 86 ? 14.272 10.025 -1.889 1.00 63.47 86 LYS A C 1
ATOM 625 O O . LYS A 1 86 ? 13.428 9.307 -2.421 1.00 63.47 86 LYS A O 1
ATOM 630 N N . ALA A 1 87 ? 14.084 10.484 -0.647 1.00 62.72 87 ALA A N 1
ATOM 631 C CA . ALA A 1 87 ? 12.910 10.127 0.155 1.00 62.72 87 ALA A CA 1
ATOM 632 C C . ALA A 1 87 ? 11.586 10.634 -0.450 1.00 62.72 87 ALA A C 1
ATOM 634 O O . ALA A 1 87 ? 10.586 9.919 -0.390 1.00 62.72 87 ALA A O 1
ATOM 635 N N . ALA A 1 88 ? 11.593 11.828 -1.054 1.00 66.31 88 ALA A N 1
ATOM 636 C CA . ALA A 1 88 ? 10.430 12.383 -1.749 1.00 66.31 88 ALA A CA 1
ATOM 637 C C . ALA A 1 88 ? 10.102 11.598 -3.030 1.00 66.31 88 ALA A C 1
ATOM 639 O O . ALA A 1 88 ? 8.937 11.283 -3.276 1.00 66.31 88 ALA A O 1
ATOM 640 N N . ASP A 1 89 ? 11.128 11.204 -3.791 1.00 77.69 89 ASP A N 1
ATOM 641 C CA . ASP A 1 89 ? 10.962 10.363 -4.981 1.00 77.69 89 ASP A CA 1
ATOM 642 C C . ASP A 1 89 ? 10.359 9.010 -4.603 1.00 77.69 89 ASP A C 1
ATOM 644 O O . ASP A 1 89 ? 9.436 8.529 -5.252 1.00 77.69 89 ASP A O 1
ATOM 648 N N . LEU A 1 90 ? 10.813 8.423 -3.493 1.00 82.44 90 LEU A N 1
ATOM 649 C CA . LEU A 1 90 ? 10.305 7.150 -2.998 1.00 82.44 90 LEU A CA 1
ATOM 650 C C . LEU A 1 90 ? 8.843 7.227 -2.531 1.00 82.44 90 LEU A C 1
ATOM 652 O O . LEU A 1 90 ? 8.073 6.308 -2.802 1.00 82.44 90 LEU A O 1
ATOM 656 N N . GLU A 1 91 ? 8.437 8.310 -1.858 1.00 83.88 91 GLU A N 1
ATOM 657 C CA . GLU A 1 91 ? 7.027 8.547 -1.504 1.00 83.88 91 GLU A CA 1
ATOM 658 C C . GLU A 1 91 ? 6.147 8.656 -2.756 1.00 83.88 91 GLU A C 1
ATOM 660 O O . GLU A 1 91 ? 5.070 8.054 -2.813 1.00 83.88 91 GLU A O 1
ATOM 665 N N . CYS A 1 92 ? 6.631 9.362 -3.781 1.00 85.31 92 CYS A N 1
ATOM 666 C CA . CYS A 1 92 ? 5.959 9.483 -5.071 1.00 85.31 92 CYS A CA 1
ATOM 667 C C . CYS A 1 92 ? 5.821 8.118 -5.765 1.00 85.31 92 CYS A C 1
ATOM 669 O O . CYS A 1 92 ? 4.710 7.718 -6.114 1.00 85.31 92 CYS A O 1
ATOM 671 N N . ILE A 1 93 ? 6.916 7.360 -5.883 1.00 88.12 93 ILE A N 1
ATOM 672 C CA . ILE A 1 93 ? 6.944 6.027 -6.504 1.00 88.12 93 ILE A CA 1
ATOM 673 C C . ILE A 1 93 ? 5.962 5.083 -5.807 1.00 88.12 93 ILE A C 1
ATOM 675 O O . ILE A 1 93 ? 5.129 4.461 -6.464 1.00 88.12 93 ILE A O 1
ATOM 679 N N . LEU A 1 94 ? 6.003 5.010 -4.474 1.00 88.88 94 LEU A N 1
ATOM 680 C CA . LEU A 1 94 ? 5.093 4.161 -3.704 1.00 88.88 94 LEU A CA 1
ATOM 681 C C . LEU A 1 94 ? 3.629 4.589 -3.867 1.00 88.88 94 LEU A C 1
ATOM 683 O O . LEU A 1 94 ? 2.749 3.735 -3.944 1.00 88.88 94 LEU A O 1
ATOM 687 N N . THR A 1 95 ? 3.358 5.890 -3.980 1.00 89.12 95 THR A N 1
ATOM 688 C CA . THR A 1 95 ? 2.006 6.400 -4.249 1.00 89.12 95 THR A CA 1
ATOM 689 C C . THR A 1 95 ? 1.516 6.005 -5.643 1.00 89.12 95 THR A C 1
ATOM 691 O O . THR A 1 95 ? 0.366 5.592 -5.787 1.00 89.12 95 THR A O 1
ATOM 694 N N . VAL A 1 96 ? 2.378 6.063 -6.665 1.00 89.88 96 VAL A N 1
ATOM 695 C CA . VAL A 1 96 ? 2.039 5.588 -8.017 1.00 89.88 96 VAL A CA 1
ATOM 696 C C . VAL A 1 96 ? 1.738 4.089 -8.003 1.00 89.88 96 VAL A C 1
ATOM 698 O O . VAL A 1 96 ? 0.750 3.666 -8.597 1.00 89.88 96 VAL A O 1
ATOM 701 N N . ILE A 1 97 ? 2.519 3.295 -7.266 1.00 90.94 97 ILE A N 1
ATOM 702 C CA . ILE A 1 97 ? 2.251 1.861 -7.085 1.00 90.94 97 ILE A CA 1
ATOM 703 C C . ILE A 1 97 ? 0.891 1.644 -6.409 1.00 90.94 97 ILE A C 1
ATOM 705 O O . ILE A 1 97 ? 0.122 0.790 -6.846 1.00 90.94 97 ILE A O 1
ATOM 709 N N . CYS A 1 98 ? 0.548 2.427 -5.380 1.00 92.88 98 CYS A N 1
ATOM 710 C CA . CYS A 1 98 ? -0.771 2.351 -4.749 1.00 92.88 98 CYS A CA 1
ATOM 711 C C . CYS A 1 98 ? -1.908 2.650 -5.728 1.00 92.88 98 CYS A C 1
ATOM 713 O O . CYS A 1 98 ? -2.945 2.000 -5.642 1.00 92.88 98 CYS A O 1
ATOM 715 N N . ASN A 1 99 ? -1.718 3.566 -6.679 1.00 92.75 99 ASN A N 1
ATOM 716 C CA . ASN A 1 99 ? -2.733 3.884 -7.684 1.00 92.75 99 ASN A CA 1
ATOM 717 C C . ASN A 1 99 ? -3.035 2.715 -8.636 1.00 92.75 99 ASN A C 1
ATOM 719 O O . ASN A 1 99 ? -4.096 2.718 -9.245 1.00 92.75 99 ASN A O 1
ATOM 723 N N . LEU A 1 100 ? -2.196 1.676 -8.723 1.00 91.00 100 LEU A N 1
ATOM 724 C CA . LEU A 1 100 ? -2.504 0.488 -9.533 1.00 91.00 100 LEU A CA 1
ATOM 725 C C . LEU A 1 100 ? -3.795 -0.217 -9.097 1.00 91.00 100 LEU A C 1
ATOM 727 O O . LEU A 1 100 ? -4.455 -0.839 -9.925 1.00 91.00 100 LEU A O 1
ATOM 731 N N . VAL A 1 101 ? -4.210 -0.077 -7.831 1.00 92.50 101 VAL A N 1
ATOM 732 C CA . VAL A 1 101 ? -5.486 -0.646 -7.359 1.00 92.50 101 VAL A CA 1
ATOM 733 C C . VAL A 1 101 ? -6.703 -0.047 -8.063 1.00 92.50 101 VAL A C 1
ATOM 735 O O . VAL A 1 101 ? -7.741 -0.697 -8.112 1.00 92.50 101 VAL A O 1
ATOM 738 N N . THR A 1 102 ? -6.598 1.172 -8.607 1.00 92.38 102 THR A N 1
ATOM 739 C CA . THR A 1 102 ? -7.699 1.822 -9.338 1.00 92.38 102 THR A CA 1
ATOM 740 C C . THR A 1 102 ? -7.772 1.378 -10.798 1.00 92.38 102 THR A C 1
ATOM 742 O O . THR A 1 102 ? -8.798 1.581 -11.442 1.00 92.38 102 THR A O 1
ATOM 745 N N . MET A 1 103 ? -6.707 0.746 -11.303 1.00 90.19 103 MET A N 1
ATOM 746 C CA . MET A 1 103 ? -6.627 0.189 -12.656 1.00 90.19 103 MET A CA 1
ATOM 747 C C . MET A 1 103 ? -7.129 -1.260 -12.725 1.00 90.19 103 MET A C 1
ATOM 749 O O . MET A 1 103 ? -7.386 -1.765 -13.816 1.00 90.19 103 MET A O 1
ATOM 753 N N . ALA A 1 104 ? -7.273 -1.921 -11.572 1.00 90.12 104 ALA A N 1
ATOM 754 C CA . ALA A 1 104 ? -7.738 -3.297 -11.462 1.00 90.12 104 ALA A CA 1
ATOM 755 C C . ALA A 1 104 ? -9.108 -3.503 -12.130 1.00 90.12 104 ALA A C 1
ATOM 757 O O . ALA A 1 104 ? -10.023 -2.691 -11.989 1.00 90.12 104 ALA A O 1
ATOM 758 N N . GLY A 1 105 ? -9.273 -4.633 -12.817 1.00 87.94 105 GLY A N 1
ATOM 759 C CA . GLY A 1 105 ? -10.519 -4.992 -13.496 1.00 87.94 105 GLY A CA 1
ATOM 760 C C . GLY A 1 105 ? -11.618 -5.497 -12.555 1.00 87.94 105 GLY A C 1
ATOM 761 O O . GLY A 1 105 ? -12.756 -5.682 -12.984 1.00 87.94 105 GLY A O 1
ATOM 762 N N . SER A 1 106 ? -11.294 -5.748 -11.282 1.00 90.88 106 SER A N 1
ATOM 763 C CA . SER A 1 106 ? -12.228 -6.239 -10.262 1.00 90.88 106 SER A CA 1
ATOM 764 C C . SER A 1 106 ? -11.810 -5.827 -8.846 1.00 90.88 106 SER A C 1
ATOM 766 O O . SER A 1 106 ? -10.643 -5.519 -8.596 1.00 90.88 106 SER A O 1
ATOM 768 N N . GLU A 1 107 ? -12.751 -5.870 -7.896 1.00 89.44 107 GLU A N 1
ATOM 769 C CA . GLU A 1 107 ? -12.448 -5.633 -6.476 1.00 89.44 107 GLU A CA 1
ATOM 770 C C . GLU A 1 107 ? -11.491 -6.683 -5.894 1.00 89.44 107 GLU A C 1
ATOM 772 O O . GLU A 1 107 ? -10.653 -6.341 -5.059 1.00 89.44 107 GLU A O 1
ATOM 777 N N . ASP A 1 108 ? -11.583 -7.935 -6.352 1.00 90.88 108 ASP A N 1
ATOM 778 C CA . ASP A 1 108 ? -10.698 -9.018 -5.916 1.00 90.88 108 ASP A CA 1
ATOM 779 C C . ASP A 1 108 ? -9.258 -8.767 -6.373 1.00 90.88 108 ASP A C 1
ATOM 781 O O . ASP A 1 108 ? -8.332 -8.856 -5.569 1.00 90.88 108 ASP A O 1
ATOM 785 N N . GLU A 1 109 ? -9.056 -8.367 -7.633 1.00 91.56 109 GLU A N 1
ATOM 786 C CA . GLU A 1 109 ? -7.729 -7.996 -8.134 1.00 91.56 109 GLU A CA 1
ATOM 787 C C . GLU A 1 109 ? -7.173 -6.771 -7.390 1.00 91.56 109 GLU A C 1
ATOM 789 O O . GLU A 1 109 ? -6.021 -6.789 -6.954 1.00 91.56 109 GLU A O 1
ATOM 794 N N . ALA A 1 110 ? -7.992 -5.736 -7.161 1.00 92.94 110 ALA A N 1
ATOM 795 C CA . ALA A 1 110 ? -7.585 -4.569 -6.375 1.00 92.94 110 ALA A CA 1
ATOM 796 C C . ALA A 1 110 ? -7.152 -4.962 -4.952 1.00 92.94 110 ALA A C 1
ATOM 798 O O . ALA A 1 110 ? -6.176 -4.428 -4.415 1.00 92.94 110 ALA A O 1
ATOM 799 N N . LEU A 1 111 ? -7.860 -5.917 -4.341 1.00 92.94 111 LEU A N 1
ATOM 800 C CA . LEU A 1 111 ? -7.531 -6.448 -3.026 1.00 92.94 111 LEU A CA 1
ATOM 801 C C . LEU A 1 111 ? -6.226 -7.257 -3.040 1.00 92.94 111 LEU A C 1
ATOM 803 O O . LEU A 1 111 ? -5.436 -7.114 -2.108 1.00 92.94 111 LEU A O 1
ATOM 807 N N . GLU A 1 112 ? -5.970 -8.073 -4.063 1.00 94.31 112 GLU A N 1
ATOM 808 C CA . GLU A 1 112 ? -4.701 -8.801 -4.212 1.00 94.31 112 GLU A CA 1
ATOM 809 C C . GLU A 1 112 ? -3.512 -7.847 -4.387 1.00 94.31 112 GLU A C 1
ATOM 811 O O . GLU A 1 112 ? -2.498 -7.991 -3.698 1.00 94.31 112 GLU A O 1
ATOM 816 N N . ILE A 1 113 ? -3.659 -6.799 -5.206 1.00 94.56 113 ILE A N 1
ATOM 817 C CA . ILE A 1 113 ? -2.643 -5.744 -5.344 1.00 94.56 113 ILE A CA 1
ATOM 818 C C . ILE A 1 113 ? -2.403 -5.058 -3.992 1.00 94.56 113 ILE A C 1
ATOM 820 O O . ILE A 1 113 ? -1.259 -4.876 -3.572 1.00 94.56 113 ILE A O 1
ATOM 824 N N . ALA A 1 114 ? -3.466 -4.722 -3.257 1.00 95.25 114 ALA A N 1
ATOM 825 C CA . ALA A 1 114 ? -3.332 -4.111 -1.939 1.00 95.25 114 ALA A CA 1
ATOM 826 C C . ALA A 1 114 ? -2.650 -5.029 -0.918 1.00 95.25 114 ALA A C 1
ATOM 828 O O . ALA A 1 114 ? -1.799 -4.567 -0.159 1.00 95.25 114 ALA A O 1
ATOM 829 N N . LYS A 1 115 ? -2.981 -6.327 -0.904 1.00 94.38 115 LYS A N 1
ATOM 830 C CA . LYS A 1 115 ? -2.314 -7.322 -0.049 1.00 94.38 115 LYS A CA 1
ATOM 831 C C . LYS A 1 115 ? -0.823 -7.390 -0.354 1.00 94.38 115 LYS A C 1
ATOM 833 O O . LYS A 1 115 ? -0.025 -7.396 0.584 1.00 94.38 115 LYS A O 1
ATOM 838 N N . LEU A 1 116 ? -0.451 -7.396 -1.634 1.00 94.62 116 LEU A N 1
ATOM 839 C CA . LEU A 1 116 ? 0.941 -7.396 -2.072 1.00 94.62 116 LEU A CA 1
ATOM 840 C C . LEU A 1 116 ? 1.687 -6.150 -1.569 1.00 94.62 116 LEU A C 1
ATOM 842 O O . LEU A 1 116 ? 2.740 -6.281 -0.942 1.00 94.62 116 LEU A O 1
ATOM 846 N N . ILE A 1 117 ? 1.121 -4.955 -1.772 1.00 93.25 117 ILE A N 1
ATOM 847 C CA . ILE A 1 117 ? 1.709 -3.692 -1.294 1.00 93.25 117 ILE A CA 1
ATOM 848 C C . ILE A 1 117 ? 1.857 -3.714 0.233 1.00 93.25 117 ILE A C 1
ATOM 850 O O . ILE A 1 117 ? 2.928 -3.418 0.764 1.00 93.25 117 ILE A O 1
ATOM 854 N N . CYS A 1 118 ? 0.810 -4.111 0.960 1.00 93.38 118 CYS A N 1
ATOM 855 C CA . CYS A 1 118 ? 0.851 -4.217 2.415 1.00 93.38 118 CYS A CA 1
ATOM 856 C C . CYS A 1 118 ? 1.924 -5.195 2.901 1.00 93.38 118 CYS A C 1
ATOM 858 O O . CYS A 1 118 ? 2.665 -4.872 3.831 1.00 93.38 118 CYS A O 1
ATOM 860 N N . ALA A 1 119 ? 2.031 -6.375 2.290 1.00 92.06 119 ALA A N 1
ATOM 861 C CA . ALA A 1 119 ? 3.043 -7.363 2.649 1.00 92.06 119 ALA A CA 1
ATOM 862 C C . ALA A 1 119 ? 4.453 -6.779 2.492 1.00 92.06 119 ALA A C 1
ATOM 864 O O . ALA A 1 119 ? 5.255 -6.851 3.420 1.00 92.06 119 ALA A O 1
ATOM 865 N N . LYS A 1 120 ? 4.724 -6.103 1.370 1.00 89.44 120 LYS A N 1
ATOM 866 C CA . LYS A 1 120 ? 6.013 -5.446 1.125 1.00 89.44 120 LYS A CA 1
ATOM 867 C C . LYS A 1 120 ? 6.331 -4.366 2.155 1.00 89.44 120 LYS A C 1
ATOM 869 O O . LYS A 1 120 ? 7.394 -4.409 2.764 1.00 89.44 120 LYS A O 1
ATOM 874 N N . LEU A 1 121 ? 5.396 -3.457 2.432 1.00 86.81 121 LEU A N 1
ATOM 875 C CA . LEU A 1 121 ? 5.619 -2.371 3.395 1.00 86.81 121 LEU A CA 1
ATOM 876 C C . LEU A 1 121 ? 5.779 -2.881 4.838 1.00 86.81 121 LEU A C 1
ATOM 878 O O . LEU A 1 121 ? 6.560 -2.329 5.613 1.00 86.81 121 LEU A O 1
ATOM 882 N N . THR A 1 122 ? 5.069 -3.943 5.217 1.00 87.25 122 THR A N 1
ATOM 883 C CA . THR A 1 122 ? 5.156 -4.505 6.577 1.00 87.25 122 THR A CA 1
ATOM 884 C C . THR A 1 122 ? 6.365 -5.411 6.802 1.00 87.25 122 THR A C 1
ATOM 886 O O . THR A 1 122 ? 6.855 -5.468 7.925 1.00 87.25 122 THR A O 1
ATOM 889 N N . HIS A 1 123 ? 6.892 -6.067 5.763 1.00 83.81 123 HIS A N 1
ATOM 890 C CA . HIS A 1 123 ? 8.085 -6.918 5.869 1.00 83.81 123 HIS A CA 1
ATOM 891 C C . HIS A 1 123 ? 9.399 -6.139 6.018 1.00 83.81 123 HIS A C 1
ATOM 893 O O . HIS A 1 123 ? 10.422 -6.734 6.354 1.00 83.81 123 HIS A O 1
ATOM 899 N N . GLN A 1 124 ? 9.398 -4.825 5.786 1.00 73.12 124 GLN A N 1
ATOM 900 C CA . GLN A 1 124 ? 10.604 -4.015 5.943 1.00 73.12 124 GLN A CA 1
ATOM 901 C C . GLN A 1 124 ? 11.052 -3.910 7.403 1.00 73.12 124 GLN A C 1
ATOM 903 O O . GLN A 1 124 ? 10.191 -3.832 8.293 1.00 73.12 124 GLN A O 1
ATOM 908 N N . PRO A 1 125 ? 12.376 -3.835 7.657 1.00 70.75 125 PRO A N 1
ATOM 909 C CA . PRO A 1 125 ? 12.912 -3.713 9.002 1.00 70.75 125 PRO A CA 1
ATOM 910 C C . PRO A 1 125 ? 12.214 -2.598 9.797 1.00 70.75 125 PRO A C 1
ATOM 912 O O . PRO A 1 125 ? 11.931 -1.524 9.257 1.00 70.75 125 PRO A O 1
ATOM 915 N N . PRO A 1 126 ? 11.908 -2.802 11.089 1.00 59.41 126 PRO A N 1
ATOM 916 C CA . PRO A 1 126 ? 11.134 -1.830 11.865 1.00 59.41 126 PRO A CA 1
ATOM 917 C C . PRO A 1 126 ? 11.787 -0.445 12.001 1.00 59.41 126 PRO A C 1
ATOM 919 O O . PRO A 1 126 ? 11.085 0.546 12.195 1.00 59.41 126 PRO A O 1
ATOM 922 N N . ALA A 1 127 ? 13.115 -0.367 11.872 1.00 61.44 127 ALA A N 1
ATOM 923 C CA . ALA A 1 127 ? 13.870 0.886 11.908 1.00 61.44 127 ALA A CA 1
ATOM 924 C C . ALA A 1 127 ? 13.734 1.719 10.618 1.00 61.44 127 ALA A C 1
ATOM 926 O O . ALA A 1 127 ? 13.951 2.931 10.645 1.00 61.44 127 ALA A O 1
ATOM 927 N N . ASP A 1 128 ? 13.329 1.103 9.505 1.00 72.00 128 ASP A N 1
ATOM 928 C CA . ASP A 1 128 ? 13.370 1.751 8.199 1.00 72.00 128 ASP A CA 1
ATOM 929 C C . ASP A 1 128 ? 12.084 2.533 7.932 1.00 72.00 128 ASP A C 1
ATOM 931 O O . ASP A 1 128 ? 10.995 1.976 7.755 1.00 72.00 128 ASP A O 1
ATOM 935 N N . LYS A 1 129 ? 12.214 3.865 7.936 1.00 79.88 129 LYS A N 1
ATOM 936 C CA . LYS A 1 129 ? 11.218 4.849 7.466 1.00 79.88 129 LYS A CA 1
ATOM 937 C C . LYS A 1 129 ? 9.749 4.509 7.834 1.00 79.88 129 LYS A C 1
ATOM 939 O O . LYS A 1 129 ? 8.878 4.541 6.960 1.00 79.88 129 LYS A O 1
ATOM 944 N N . PRO A 1 130 ? 9.413 4.210 9.106 1.00 87.88 130 PRO A N 1
ATOM 945 C CA . PRO A 1 130 ? 8.070 3.752 9.484 1.00 87.88 130 PRO A CA 1
ATOM 946 C C . PRO A 1 130 ? 6.972 4.791 9.200 1.00 87.88 130 PRO A C 1
ATOM 948 O O . PRO A 1 130 ? 5.886 4.439 8.747 1.00 87.88 130 PRO A O 1
ATOM 951 N N . THR A 1 131 ? 7.265 6.083 9.374 1.00 89.81 131 THR A N 1
ATOM 952 C CA . THR A 1 131 ? 6.341 7.183 9.049 1.00 89.81 131 THR A CA 1
ATOM 953 C C . THR A 1 131 ? 5.962 7.217 7.566 1.00 89.81 131 THR A C 1
ATOM 955 O O . THR A 1 131 ? 4.790 7.395 7.244 1.00 89.81 131 THR A O 1
ATOM 958 N N . LEU A 1 132 ? 6.928 7.018 6.661 1.00 88.12 132 LEU A N 1
ATOM 959 C CA . LEU A 1 132 ? 6.670 6.977 5.218 1.00 88.12 132 LEU A CA 1
ATOM 960 C C . LEU A 1 132 ? 5.737 5.812 4.874 1.00 88.12 132 LEU A C 1
ATOM 962 O O . LEU A 1 132 ? 4.733 5.996 4.193 1.00 88.12 132 LEU A O 1
ATOM 966 N N . ARG A 1 133 ? 6.028 4.624 5.413 1.00 89.69 133 ARG A N 1
ATOM 967 C CA . ARG A 1 133 ? 5.205 3.429 5.198 1.00 89.69 133 ARG A CA 1
ATOM 968 C C . ARG A 1 133 ? 3.765 3.623 5.670 1.00 89.69 133 ARG A C 1
ATOM 970 O O . ARG A 1 133 ? 2.841 3.264 4.948 1.00 89.69 133 ARG A O 1
ATOM 977 N N . ILE A 1 134 ? 3.562 4.234 6.839 1.00 92.44 134 ILE A N 1
ATOM 978 C CA . ILE A 1 134 ? 2.217 4.535 7.359 1.00 92.44 134 ILE A CA 1
ATOM 979 C C . ILE A 1 134 ? 1.474 5.514 6.440 1.00 92.44 134 ILE A C 1
ATOM 981 O O . ILE A 1 134 ? 0.303 5.289 6.142 1.00 92.44 134 ILE A O 1
ATOM 985 N N . LYS A 1 135 ? 2.140 6.566 5.944 1.00 91.75 135 LYS A N 1
ATOM 986 C CA . LYS A 1 135 ? 1.534 7.510 4.989 1.00 91.75 135 LYS A CA 1
ATOM 987 C C . LYS A 1 135 ? 1.089 6.819 3.700 1.00 91.75 135 LYS A C 1
ATOM 989 O O . LYS A 1 135 ? -0.042 7.019 3.264 1.00 91.75 135 LYS A O 1
ATOM 994 N N . VAL A 1 136 ? 1.947 5.973 3.129 1.00 92.06 136 VAL A N 1
ATOM 995 C CA . VAL A 1 136 ? 1.634 5.202 1.917 1.00 92.06 136 VAL A CA 1
ATOM 996 C C . VAL A 1 136 ? 0.463 4.246 2.167 1.00 92.06 136 VAL A C 1
ATOM 998 O O . VAL A 1 136 ? -0.455 4.178 1.354 1.00 92.06 136 VAL A O 1
ATOM 1001 N N . LEU A 1 137 ? 0.421 3.571 3.322 1.00 94.44 137 LEU A N 1
ATOM 1002 C CA . LEU A 1 137 ? -0.716 2.724 3.703 1.00 94.44 137 LEU A CA 1
ATOM 1003 C C . LEU A 1 137 ? -2.017 3.531 3.828 1.00 94.44 137 LEU A C 1
ATOM 1005 O O . LEU A 1 137 ? -3.062 3.071 3.380 1.00 94.44 137 LEU A O 1
ATOM 1009 N N . PHE A 1 138 ? -1.987 4.752 4.367 1.00 93.88 138 PHE A N 1
ATOM 1010 C CA . PHE A 1 138 ? -3.177 5.609 4.373 1.00 93.88 138 PHE A CA 1
ATOM 1011 C C . PHE A 1 138 ? -3.582 6.099 2.980 1.00 93.88 138 PHE A C 1
ATOM 1013 O O . PHE A 1 138 ? -4.776 6.219 2.714 1.00 93.88 138 PHE A O 1
ATOM 1020 N N . SER A 1 139 ? -2.630 6.321 2.073 1.00 93.88 139 SER A N 1
ATOM 1021 C CA . SER A 1 139 ? -2.941 6.576 0.662 1.00 93.88 139 SER A CA 1
ATOM 1022 C C . SER A 1 139 ? -3.679 5.382 0.045 1.00 93.88 139 SER A C 1
ATOM 1024 O O . SER A 1 139 ? -4.792 5.533 -0.459 1.00 93.88 139 SER A O 1
ATOM 1026 N N . LEU A 1 140 ? -3.141 4.169 0.213 1.00 94.88 140 LEU A N 1
ATOM 1027 C CA . LEU A 1 140 ? -3.765 2.926 -0.246 1.00 94.88 140 LEU A CA 1
ATOM 1028 C C . LEU A 1 140 ? -5.170 2.715 0.346 1.00 94.88 140 LEU A C 1
ATOM 1030 O O . LEU A 1 140 ? -6.095 2.344 -0.371 1.00 94.88 140 LEU A O 1
ATOM 1034 N N . TYR A 1 141 ? -5.354 3.002 1.639 1.00 94.19 141 TYR A N 1
ATOM 1035 C CA . TYR A 1 141 ? -6.657 2.945 2.311 1.00 94.19 141 TYR A CA 1
ATOM 1036 C C . TYR A 1 141 ? -7.706 3.823 1.614 1.00 94.19 141 TYR A C 1
ATOM 1038 O O . TYR A 1 141 ? -8.862 3.420 1.474 1.00 94.19 141 TYR A O 1
ATOM 1046 N N . ASN A 1 142 ? -7.315 5.021 1.175 1.00 93.69 142 ASN A N 1
ATOM 1047 C CA . ASN A 1 142 ? -8.228 5.962 0.530 1.00 93.69 142 ASN A CA 1
ATOM 1048 C C . ASN A 1 142 ? -8.603 5.542 -0.897 1.00 93.69 142 ASN A C 1
ATOM 1050 O O . ASN A 1 142 ? -9.697 5.874 -1.348 1.00 93.69 142 ASN A O 1
ATOM 1054 N N . LEU A 1 143 ? -7.724 4.810 -1.583 1.00 93.50 143 LEU A N 1
ATOM 1055 C CA . LEU A 1 143 ? -7.926 4.361 -2.963 1.00 93.50 143 LEU A CA 1
ATOM 1056 C C . LEU A 1 143 ? -8.786 3.096 -3.066 1.00 93.50 143 LEU A C 1
ATOM 1058 O O . LEU A 1 143 ? -9.400 2.855 -4.102 1.00 93.50 143 LEU A O 1
ATOM 1062 N N . LEU A 1 144 ? -8.844 2.283 -2.007 1.00 91.69 144 LEU A N 1
ATOM 1063 C CA . LEU A 1 144 ? -9.584 1.026 -2.046 1.00 91.69 144 LEU A CA 1
ATOM 1064 C C . LEU A 1 144 ? -11.104 1.240 -2.002 1.00 91.69 144 LEU A C 1
ATOM 1066 O O . LEU A 1 144 ? -11.595 1.939 -1.114 1.00 91.69 144 LEU A O 1
ATOM 1070 N N . PRO A 1 145 ? -11.880 0.576 -2.877 1.00 83.69 145 PRO A N 1
ATOM 1071 C CA . PRO A 1 145 ? -13.339 0.574 -2.782 1.00 83.69 145 PRO A CA 1
ATOM 1072 C C . PRO A 1 145 ? -13.838 -0.376 -1.679 1.00 83.69 145 PRO A C 1
ATOM 1074 O O . PRO A 1 145 ? -14.795 -0.064 -0.970 1.00 83.69 145 PRO A O 1
ATOM 1077 N N . SER A 1 146 ? -13.151 -1.506 -1.476 1.00 87.88 146 SER A N 1
ATOM 1078 C CA . SER A 1 146 ? -13.554 -2.552 -0.532 1.00 87.88 146 SER A CA 1
ATOM 1079 C C . SER A 1 146 ? -13.390 -2.129 0.931 1.00 87.88 146 SER A C 1
ATOM 1081 O O . SER A 1 146 ? -12.294 -1.787 1.384 1.00 87.88 146 SER A O 1
ATOM 1083 N N . LEU A 1 147 ? -14.467 -2.246 1.712 1.00 89.38 147 LEU A N 1
ATOM 1084 C CA . LEU A 1 147 ? -14.468 -1.986 3.158 1.00 89.38 147 LEU A CA 1
ATOM 1085 C C . LEU A 1 147 ? -13.577 -2.967 3.930 1.00 89.38 147 LEU A C 1
ATOM 1087 O O . LEU A 1 147 ? -12.861 -2.573 4.851 1.00 89.38 147 LEU A O 1
ATOM 1091 N N . SER A 1 148 ? -13.571 -4.234 3.510 1.00 86.38 148 SER A N 1
ATOM 1092 C CA . SER A 1 148 ? -12.675 -5.248 4.071 1.00 86.38 148 SER A CA 1
ATOM 1093 C C . SER A 1 148 ? -11.213 -4.930 3.743 1.00 86.38 148 SER A C 1
ATOM 1095 O O . SER A 1 148 ? -10.343 -5.047 4.608 1.00 86.38 148 SER A O 1
ATOM 1097 N N . GLY A 1 149 ? -10.937 -4.472 2.515 1.00 90.38 149 GLY A N 1
ATOM 1098 C CA . GLY A 1 149 ? -9.611 -3.994 2.116 1.00 90.38 149 GLY A CA 1
ATOM 1099 C C . GLY A 1 149 ? -9.142 -2.819 2.977 1.00 90.38 149 GLY A C 1
ATOM 1100 O O . GLY A 1 149 ? -8.038 -2.847 3.514 1.00 90.38 149 GLY A O 1
ATOM 1101 N N . LYS A 1 150 ? -10.017 -1.835 3.208 1.00 93.81 150 LYS A N 1
ATOM 1102 C CA . LYS A 1 150 ? -9.764 -0.692 4.098 1.00 93.81 150 LYS A CA 1
ATOM 1103 C C . LYS A 1 150 ? -9.391 -1.119 5.520 1.00 93.81 150 LYS A C 1
ATOM 1105 O O . LYS A 1 150 ? -8.366 -0.679 6.041 1.00 93.81 150 LYS A O 1
ATOM 1110 N N . ALA A 1 151 ? -10.168 -2.009 6.134 1.00 92.62 151 ALA A N 1
ATOM 1111 C CA . ALA A 1 151 ? -9.862 -2.522 7.470 1.00 92.62 151 ALA A CA 1
ATOM 1112 C C . ALA A 1 151 ? -8.503 -3.246 7.522 1.00 92.62 151 ALA A C 1
ATOM 1114 O O . ALA A 1 151 ? -7.730 -3.064 8.466 1.00 92.62 151 ALA A O 1
ATOM 1115 N N . MET A 1 152 ? -8.193 -4.039 6.490 1.00 93.81 152 MET A N 1
ATOM 1116 C CA . MET A 1 152 ? -6.922 -4.758 6.364 1.00 93.81 152 MET A CA 1
ATOM 1117 C C . MET A 1 152 ? -5.732 -3.794 6.279 1.00 93.81 152 MET A C 1
ATOM 1119 O O . MET A 1 152 ? -4.789 -3.922 7.063 1.00 93.81 152 MET A O 1
ATOM 1123 N N . VAL A 1 153 ? -5.799 -2.788 5.402 1.00 95.12 153 VAL A N 1
ATOM 1124 C CA . VAL A 1 153 ? -4.733 -1.787 5.242 1.00 95.12 153 VAL A CA 1
ATOM 1125 C C . VAL A 1 153 ? -4.526 -0.989 6.530 1.00 95.12 153 VAL A C 1
ATOM 1127 O O . VAL A 1 153 ? -3.388 -0.781 6.953 1.00 95.12 153 VAL A O 1
ATOM 1130 N N . TYR A 1 154 ? -5.611 -0.593 7.205 1.00 94.81 154 TYR A N 1
ATOM 1131 C CA . TYR A 1 154 ? -5.517 0.125 8.476 1.00 94.81 154 TYR A CA 1
ATOM 1132 C C . TYR A 1 154 ? -4.820 -0.717 9.554 1.00 94.81 154 TYR A C 1
ATOM 1134 O O . TYR A 1 154 ? -3.927 -0.223 10.241 1.00 94.81 154 TYR A O 1
ATOM 1142 N N . ARG A 1 155 ? -5.153 -2.011 9.667 1.00 92.94 155 ARG A N 1
ATOM 1143 C CA . ARG A 1 155 ? -4.470 -2.928 10.594 1.00 92.94 155 ARG A CA 1
ATOM 1144 C C . ARG A 1 155 ? -2.973 -3.013 10.299 1.00 92.94 155 ARG A C 1
ATOM 1146 O O . ARG A 1 155 ? -2.170 -2.940 11.225 1.00 92.94 155 ARG A O 1
ATOM 1153 N N . LYS A 1 156 ? -2.592 -3.092 9.022 1.00 94.19 156 LYS A N 1
ATOM 1154 C CA . LYS A 1 156 ? -1.183 -3.104 8.605 1.00 94.19 156 LYS A CA 1
ATOM 1155 C C . LYS A 1 156 ? -0.457 -1.807 8.971 1.00 94.19 156 LYS A C 1
ATOM 1157 O O . LYS A 1 156 ? 0.691 -1.864 9.400 1.00 94.19 156 LYS A O 1
ATOM 1162 N N . ALA A 1 157 ? -1.128 -0.656 8.910 1.00 94.06 157 ALA A N 1
ATOM 1163 C CA . ALA A 1 157 ? -0.558 0.606 9.388 1.00 94.06 157 ALA A CA 1
ATOM 1164 C C . ALA A 1 157 ? -0.292 0.587 10.904 1.00 94.06 157 ALA A C 1
ATOM 1166 O O . ALA A 1 157 ? 0.748 1.073 11.351 1.00 94.06 157 ALA A O 1
ATOM 1167 N N . LEU A 1 158 ? -1.183 -0.025 11.694 1.00 93.12 158 LEU A N 1
ATOM 1168 C CA . LEU A 1 158 ? -0.960 -0.205 13.133 1.00 93.12 158 LEU A CA 1
ATOM 1169 C C . LEU A 1 158 ? 0.188 -1.170 13.434 1.00 93.12 158 LEU A C 1
ATOM 1171 O O . LEU A 1 158 ? 0.945 -0.920 14.366 1.00 93.12 158 LEU A O 1
ATOM 1175 N N . GLU A 1 159 ? 0.341 -2.248 12.661 1.00 92.19 159 GLU A N 1
ATOM 1176 C CA . GLU A 1 159 ? 1.473 -3.174 12.801 1.00 92.19 159 GLU A CA 1
ATOM 1177 C C . GLU A 1 159 ? 2.811 -2.445 12.602 1.00 92.19 159 GLU A C 1
ATOM 1179 O O . GLU A 1 159 ? 3.710 -2.581 13.432 1.00 92.19 159 GLU A O 1
ATOM 1184 N N . VAL A 1 160 ? 2.920 -1.607 11.561 1.00 91.19 160 VAL A N 1
ATOM 1185 C CA . VAL A 1 160 ? 4.117 -0.782 11.320 1.00 91.19 160 VAL A CA 1
ATOM 1186 C C . VAL A 1 160 ? 4.344 0.208 12.463 1.00 91.19 160 VAL A C 1
ATOM 1188 O O . VAL A 1 160 ? 5.469 0.340 12.942 1.00 91.19 160 VAL A O 1
ATOM 1191 N N . ALA A 1 161 ? 3.290 0.878 12.938 1.00 91.12 161 ALA A N 1
ATOM 1192 C CA . ALA A 1 161 ? 3.393 1.822 14.049 1.00 91.12 161 ALA A CA 1
ATOM 1193 C C . ALA A 1 161 ? 3.831 1.149 15.359 1.00 91.12 161 ALA A C 1
ATOM 1195 O O . ALA A 1 161 ? 4.624 1.720 16.098 1.00 91.12 161 ALA A O 1
ATOM 1196 N N . ALA A 1 162 ? 3.340 -0.061 15.636 1.00 88.19 162 ALA A N 1
ATOM 1197 C CA . ALA A 1 162 ? 3.666 -0.815 16.844 1.00 88.19 162 ALA A CA 1
ATOM 1198 C C . ALA A 1 162 ? 5.072 -1.438 16.812 1.00 88.19 162 ALA A C 1
ATOM 1200 O O . ALA A 1 162 ? 5.644 -1.704 17.867 1.00 88.19 162 ALA A O 1
ATOM 1201 N N . ALA A 1 163 ? 5.614 -1.713 15.623 1.00 87.25 163 ALA A N 1
ATOM 1202 C CA . ALA A 1 163 ? 6.965 -2.247 15.459 1.00 87.25 163 ALA A CA 1
ATOM 1203 C C . ALA A 1 163 ? 8.046 -1.151 15.490 1.00 87.25 163 ALA A C 1
ATOM 1205 O O . ALA A 1 163 ? 9.202 -1.437 15.799 1.00 87.25 163 ALA A O 1
ATOM 1206 N N . ALA A 1 164 ? 7.686 0.090 15.154 1.00 85.06 164 ALA A N 1
ATOM 1207 C CA . ALA A 1 164 ? 8.614 1.209 15.077 1.00 85.06 164 ALA A CA 1
ATOM 1208 C C . ALA A 1 164 ? 9.177 1.608 16.451 1.00 85.06 164 ALA A C 1
ATOM 1210 O O . ALA A 1 164 ? 8.464 1.660 17.452 1.00 85.06 164 ALA A O 1
ATOM 1211 N N . ALA A 1 165 ? 10.461 1.967 16.484 1.00 77.38 165 ALA A N 1
ATOM 1212 C CA . ALA A 1 165 ? 11.067 2.590 17.654 1.00 77.38 165 ALA A CA 1
ATOM 1213 C C . ALA A 1 165 ? 10.754 4.099 17.684 1.00 77.38 165 ALA A C 1
ATOM 1215 O O . ALA A 1 165 ? 10.933 4.803 16.689 1.00 77.38 165 ALA A O 1
ATOM 1216 N N . GLY A 1 166 ? 10.334 4.608 18.844 1.00 77.50 166 GLY A N 1
ATOM 1217 C CA . GLY A 1 166 ? 10.057 6.032 19.057 1.00 77.50 166 GLY A CA 1
ATOM 1218 C C . GLY A 1 166 ? 8.630 6.471 18.696 1.00 77.50 166 GLY A C 1
ATOM 1219 O O . GLY A 1 166 ? 7.795 5.686 18.256 1.00 77.50 166 GLY A O 1
ATOM 1220 N N . LYS A 1 167 ? 8.330 7.759 18.921 1.00 84.50 167 LYS A N 1
ATOM 1221 C CA . LYS A 1 167 ? 6.946 8.279 18.904 1.00 84.50 167 LYS A CA 1
ATOM 1222 C C . LYS A 1 167 ? 6.432 8.703 17.525 1.00 84.50 167 LYS A C 1
ATOM 1224 O O . LYS A 1 167 ? 5.228 8.672 17.305 1.00 84.50 167 LYS A O 1
ATOM 1229 N N . ALA A 1 168 ? 7.315 9.002 16.570 1.00 87.19 168 ALA A N 1
ATOM 1230 C CA . ALA A 1 168 ? 6.933 9.585 15.277 1.00 87.19 168 ALA A CA 1
ATOM 1231 C C . ALA A 1 168 ? 5.966 8.712 14.448 1.00 87.19 168 ALA A C 1
ATOM 1233 O O . ALA A 1 168 ? 5.077 9.227 13.770 1.00 87.19 168 ALA A O 1
ATOM 1234 N N . ALA A 1 169 ? 6.117 7.385 14.493 1.00 85.69 169 ALA A N 1
ATOM 1235 C CA . ALA A 1 169 ? 5.207 6.466 13.810 1.00 85.69 169 ALA A CA 1
ATOM 1236 C C . ALA A 1 169 ? 3.841 6.390 14.516 1.00 85.69 169 ALA A C 1
ATOM 1238 O O . ALA A 1 169 ? 2.798 6.407 13.863 1.00 85.69 169 ALA A O 1
ATOM 1239 N N . ALA A 1 170 ? 3.841 6.382 15.852 1.00 88.75 170 ALA A N 1
ATOM 1240 C CA . ALA A 1 170 ? 2.624 6.432 16.655 1.00 88.75 170 ALA A CA 1
ATOM 1241 C C . ALA A 1 170 ? 1.855 7.751 16.442 1.00 88.75 170 ALA A C 1
ATOM 1243 O O . ALA A 1 170 ? 0.636 7.723 16.282 1.00 88.75 170 ALA A O 1
ATOM 1244 N N . ASP A 1 171 ? 2.549 8.886 16.324 1.00 91.50 171 ASP A N 1
ATOM 1245 C CA . ASP A 1 171 ? 1.943 10.200 16.060 1.00 91.50 171 ASP A CA 1
ATOM 1246 C C . ASP A 1 171 ? 1.148 10.244 14.743 1.00 91.50 171 ASP A C 1
ATOM 1248 O O . ASP A 1 171 ? 0.200 11.019 14.615 1.00 91.50 171 ASP A O 1
ATOM 1252 N N . CYS A 1 172 ? 1.475 9.377 13.779 1.00 89.75 172 CYS A N 1
ATOM 1253 C CA . CYS A 1 172 ? 0.734 9.267 12.522 1.00 89.75 172 CYS A CA 1
ATOM 1254 C C . CYS A 1 172 ? -0.636 8.593 12.702 1.00 89.75 172 CYS A C 1
ATOM 1256 O O . CYS A 1 172 ? -1.581 8.919 11.985 1.00 89.75 172 CYS A O 1
ATOM 1258 N N . VAL A 1 173 ? -0.759 7.652 13.645 1.00 92.06 173 VAL A N 1
ATOM 1259 C CA . VAL A 1 173 ? -1.973 6.837 13.835 1.00 92.06 173 VAL A CA 1
ATOM 1260 C C . VAL A 1 173 ? -2.834 7.321 15.003 1.00 92.06 173 VAL A C 1
ATOM 1262 O O . VAL A 1 173 ? -4.060 7.241 14.924 1.00 92.06 173 VAL A O 1
ATOM 1265 N N . VAL A 1 174 ? -2.236 7.897 16.050 1.00 92.81 174 VAL A N 1
ATOM 1266 C CA . VAL A 1 174 ? -2.932 8.357 17.266 1.00 92.81 174 VAL A CA 1
ATOM 1267 C C . VAL A 1 174 ? -4.122 9.291 16.983 1.00 92.81 174 VAL A C 1
ATOM 1269 O O . VAL A 1 174 ? -5.191 9.063 17.558 1.00 92.81 174 VAL A O 1
ATOM 1272 N N . PRO A 1 175 ? -4.035 10.282 16.070 1.00 92.06 175 PRO A N 1
ATOM 1273 C CA . PRO A 1 175 ? -5.163 11.166 15.769 1.00 92.06 175 PRO A CA 1
ATOM 1274 C C . PRO A 1 175 ? -6.394 10.445 15.208 1.00 92.06 175 PRO A C 1
ATOM 1276 O O . PRO A 1 175 ? -7.507 10.969 15.299 1.00 92.06 175 PRO A O 1
ATOM 1279 N N . THR A 1 176 ? -6.208 9.257 14.626 1.00 92.62 176 THR A N 1
ATOM 1280 C CA . THR A 1 176 ? -7.286 8.468 14.015 1.00 92.62 176 THR A CA 1
ATOM 1281 C C . THR A 1 176 ? -8.092 7.677 15.047 1.00 92.62 176 THR A C 1
ATOM 1283 O O . THR A 1 176 ? -9.263 7.389 14.812 1.00 92.62 176 THR A O 1
ATOM 1286 N N . PHE A 1 177 ? -7.521 7.393 16.225 1.00 92.81 177 PHE A N 1
ATOM 1287 C CA . PHE A 1 177 ? -8.145 6.531 17.236 1.00 92.81 177 PHE A CA 1
ATOM 1288 C C . PHE A 1 177 ? -9.437 7.106 17.814 1.00 92.81 177 PHE A C 1
ATOM 1290 O O . PHE A 1 177 ? -10.321 6.350 18.194 1.00 92.81 177 PHE A O 1
ATOM 1297 N N . LYS A 1 178 ? -9.604 8.433 17.813 1.00 92.31 178 LYS A N 1
ATOM 1298 C CA . LYS A 1 178 ? -10.858 9.079 18.240 1.00 92.31 178 LYS A CA 1
ATOM 1299 C C . LYS A 1 178 ? -12.069 8.701 17.373 1.00 92.31 178 LYS A C 1
ATOM 1301 O O . LYS A 1 178 ? -13.197 8.831 17.824 1.00 92.31 178 LYS A O 1
ATOM 1306 N N . ASN A 1 179 ? -11.827 8.259 16.137 1.00 92.25 179 ASN A N 1
ATOM 1307 C CA . ASN A 1 179 ? -12.859 7.879 15.174 1.00 92.25 179 ASN A CA 1
ATOM 1308 C C . ASN A 1 179 ? -12.973 6.354 15.015 1.00 92.25 179 ASN A C 1
ATOM 1310 O O . ASN A 1 179 ? -13.685 5.888 14.126 1.00 92.25 179 ASN A O 1
ATOM 1314 N N . ILE A 1 180 ? -12.265 5.566 15.835 1.00 92.19 180 ILE A N 1
ATOM 1315 C CA . ILE A 1 180 ? -12.139 4.125 15.607 1.00 92.19 180 ILE A CA 1
ATOM 1316 C C . ILE A 1 180 ? -13.478 3.392 15.689 1.00 92.19 180 ILE A C 1
ATOM 1318 O O . ILE A 1 180 ? -13.725 2.507 14.879 1.00 92.19 180 ILE A O 1
ATOM 1322 N N . ASP A 1 181 ? -14.373 3.796 16.591 1.00 90.00 181 ASP A N 1
ATOM 1323 C CA . ASP A 1 181 ? -15.692 3.169 16.725 1.00 90.00 181 ASP A CA 1
ATOM 1324 C C . ASP A 1 181 ? -16.531 3.364 15.454 1.00 90.00 181 ASP A C 1
ATOM 1326 O O . ASP A 1 181 ? -17.197 2.437 14.988 1.00 90.00 181 ASP A O 1
ATOM 1330 N N . ALA A 1 182 ? -16.433 4.546 14.834 1.00 92.31 182 ALA A N 1
ATOM 1331 C CA . ALA A 1 182 ? -17.077 4.825 13.556 1.00 92.31 182 ALA A CA 1
ATOM 1332 C C . ALA A 1 182 ? -16.460 3.993 12.423 1.00 92.31 182 ALA A C 1
ATOM 1334 O O . ALA A 1 182 ? -17.188 3.473 11.582 1.00 92.31 182 ALA A O 1
ATOM 1335 N N . PHE A 1 183 ? -15.135 3.821 12.413 1.00 91.19 183 PHE A N 1
ATOM 1336 C CA . PHE A 1 183 ? -14.453 2.982 11.427 1.00 91.19 183 PHE A CA 1
ATOM 1337 C C . PHE A 1 183 ? -14.828 1.507 11.559 1.00 91.19 183 PHE A C 1
ATOM 1339 O O . PHE A 1 183 ? -15.142 0.868 10.562 1.00 91.19 183 PHE A O 1
ATOM 1346 N N . VAL A 1 184 ? -14.871 0.978 12.781 1.00 90.44 184 VAL A N 1
ATOM 1347 C CA . VAL A 1 184 ? -15.288 -0.400 13.064 1.00 90.44 184 VAL A CA 1
ATOM 1348 C C . VAL A 1 184 ? -16.716 -0.653 12.585 1.00 90.44 184 VAL A C 1
ATOM 1350 O O . VAL A 1 184 ? -16.965 -1.657 11.914 1.00 90.44 184 VAL A O 1
ATOM 1353 N N . ALA A 1 185 ? -17.639 0.264 12.890 1.00 90.31 185 ALA A N 1
ATOM 1354 C CA . ALA A 1 185 ? -19.017 0.182 12.421 1.00 90.31 185 ALA A CA 1
ATOM 1355 C C . ALA A 1 185 ? -19.101 0.262 10.889 1.00 90.31 185 ALA A C 1
ATOM 1357 O O . ALA A 1 185 ? -19.840 -0.502 10.274 1.00 90.31 185 ALA A O 1
ATOM 1358 N N . TYR A 1 186 ? -18.310 1.147 10.277 1.00 90.69 186 TYR A N 1
ATOM 1359 C CA . TYR A 1 186 ? -18.262 1.337 8.829 1.00 90.69 186 TYR A CA 1
ATOM 1360 C C . TYR A 1 186 ? -17.694 0.124 8.087 1.00 90.69 186 TYR A C 1
ATOM 1362 O O . TYR A 1 186 ? -18.235 -0.264 7.058 1.00 90.69 186 TYR A O 1
ATOM 1370 N N . TRP A 1 187 ? -16.631 -0.500 8.596 1.00 92.50 187 TRP A N 1
ATOM 1371 C CA . TRP A 1 187 ? -16.029 -1.672 7.959 1.00 92.50 187 TRP A CA 1
ATOM 1372 C C . T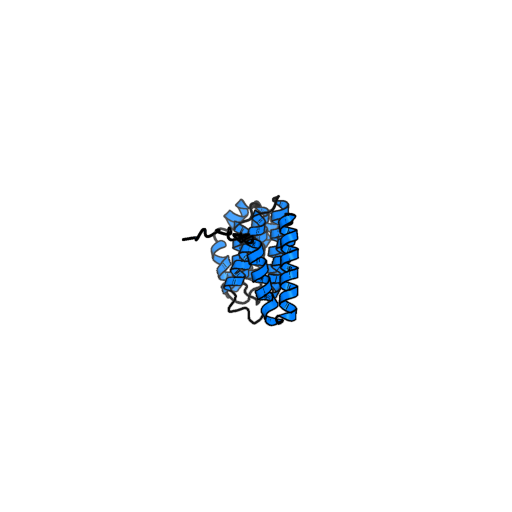RP A 1 187 ? -16.852 -2.950 8.140 1.00 92.50 187 TRP A C 1
ATOM 1374 O O . TRP A 1 187 ? -16.655 -3.901 7.389 1.00 92.50 187 TRP A O 1
ATOM 1384 N N . GLY A 1 188 ? -17.738 -2.998 9.141 1.00 88.62 188 GLY A N 1
ATOM 1385 C CA . GLY A 1 188 ? -18.564 -4.174 9.421 1.00 88.62 188 GLY A CA 1
ATOM 1386 C C . GLY A 1 188 ? -17.765 -5.396 9.893 1.00 88.62 188 GLY A C 1
ATOM 1387 O O . GLY A 1 188 ? -18.184 -6.528 9.663 1.00 88.62 188 GLY A O 1
ATOM 1388 N N . ILE A 1 189 ? -16.605 -5.190 10.529 1.00 88.00 189 ILE A N 1
ATOM 1389 C CA . ILE A 1 189 ? -15.727 -6.283 10.977 1.00 88.00 189 ILE A CA 1
ATOM 1390 C C . ILE A 1 189 ? -16.294 -7.034 12.193 1.00 88.00 189 ILE A C 1
ATOM 1392 O O . ILE A 1 189 ? -16.973 -6.452 13.044 1.00 88.00 189 ILE A O 1
ATOM 1396 N N . GLY A 1 190 ? -15.985 -8.328 12.301 1.00 88.62 190 GLY A N 1
ATOM 1397 C CA . GLY A 1 190 ? -16.444 -9.197 13.384 1.00 88.62 190 GLY A CA 1
ATOM 1398 C C . GLY A 1 190 ? -15.833 -8.873 14.754 1.00 88.62 190 GLY A C 1
ATOM 1399 O O . GLY A 1 190 ? -14.832 -8.169 14.883 1.00 88.62 190 GLY A O 1
ATOM 1400 N N . LYS A 1 191 ? -16.448 -9.397 15.824 1.00 89.88 191 LYS A N 1
ATOM 1401 C CA . LYS A 1 191 ? -15.976 -9.188 17.209 1.00 89.88 191 LYS A CA 1
ATOM 1402 C C . LYS A 1 191 ? -14.518 -9.629 17.448 1.00 89.88 191 LYS A C 1
ATOM 1404 O O . LYS A 1 191 ? -13.825 -8.916 18.176 1.00 89.88 191 LYS A O 1
ATOM 1409 N N . PRO A 1 192 ? -14.035 -10.766 16.904 1.00 89.94 192 PRO 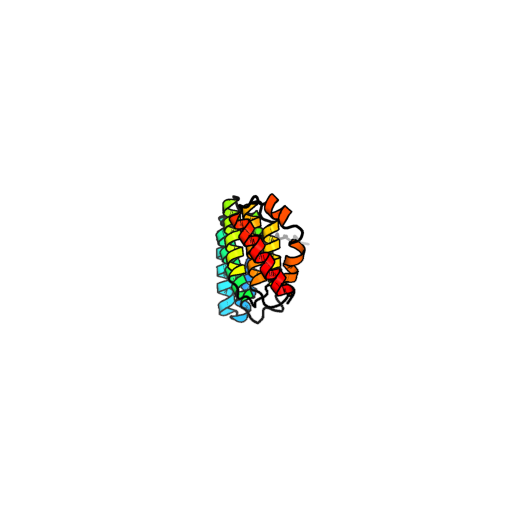A N 1
ATOM 1410 C CA . PRO A 1 192 ? -12.630 -11.152 17.039 1.00 89.94 192 PRO A CA 1
ATOM 1411 C C . PRO A 1 192 ? -11.684 -10.098 16.453 1.00 89.94 192 PRO A C 1
ATOM 1413 O O . PRO A 1 192 ? -10.770 -9.640 17.137 1.00 89.94 192 PRO A O 1
ATOM 1416 N N . GLU A 1 193 ? -11.970 -9.630 15.239 1.00 88.50 193 GLU A N 1
ATOM 1417 C CA . GLU A 1 193 ? -11.170 -8.638 14.522 1.00 88.50 193 GLU A CA 1
ATOM 1418 C C . GLU A 1 193 ? -11.172 -7.280 15.228 1.00 88.50 193 GLU A C 1
ATOM 1420 O O . GLU A 1 193 ? -10.144 -6.602 15.280 1.00 88.50 193 GLU A O 1
ATOM 1425 N N . GLN A 1 194 ? -12.316 -6.887 15.799 1.00 90.94 194 GLN A N 1
ATOM 1426 C CA . GLN A 1 194 ? -12.426 -5.685 16.628 1.00 90.94 194 GLN A CA 1
ATOM 1427 C C . GLN A 1 194 ? -11.530 -5.781 17.860 1.00 90.94 194 GLN A C 1
ATOM 1429 O O . GLN A 1 194 ? -10.803 -4.843 18.180 1.00 90.94 194 GLN A O 1
ATOM 1434 N N . ARG A 1 195 ? -11.548 -6.925 18.554 1.00 92.25 195 ARG A N 1
ATOM 1435 C CA . ARG A 1 195 ? -10.724 -7.130 19.748 1.00 92.25 195 ARG A CA 1
ATOM 1436 C C . ARG A 1 195 ? -9.238 -7.000 19.424 1.00 92.25 195 ARG A C 1
ATOM 1438 O O . ARG A 1 195 ? -8.525 -6.323 20.159 1.00 92.25 195 ARG A O 1
ATOM 1445 N N . GLU A 1 196 ? -8.778 -7.622 18.343 1.00 90.75 196 GLU A N 1
ATOM 1446 C CA . GLU A 1 196 ? -7.385 -7.508 17.893 1.00 90.75 196 GLU A CA 1
ATOM 1447 C C . GLU A 1 196 ? -7.000 -6.057 17.587 1.00 90.75 196 GLU A C 1
ATOM 1449 O O . GLU A 1 196 ? -5.955 -5.582 18.034 1.00 90.75 196 GLU A O 1
ATOM 1454 N N . LEU A 1 197 ? -7.881 -5.327 16.897 1.00 92.50 197 LEU A N 1
ATOM 1455 C CA . LEU A 1 197 ? -7.699 -3.914 16.576 1.00 92.50 197 LEU A CA 1
ATOM 1456 C C . LEU A 1 197 ? -7.549 -3.050 17.839 1.00 92.50 197 LEU A C 1
ATOM 1458 O O . LEU A 1 197 ? -6.584 -2.295 17.965 1.00 92.50 197 LEU A O 1
ATOM 1462 N N . PHE A 1 198 ? -8.459 -3.188 18.805 1.00 92.50 198 PHE A N 1
ATOM 1463 C CA . PHE A 1 198 ? -8.405 -2.423 20.053 1.00 92.50 198 PHE A CA 1
ATOM 1464 C C . PHE A 1 198 ? -7.180 -2.769 20.911 1.00 92.50 198 PHE A C 1
ATOM 1466 O O . PHE A 1 198 ? -6.611 -1.886 21.564 1.00 92.50 198 PHE A O 1
ATOM 1473 N N . LEU A 1 199 ? -6.733 -4.029 20.896 1.00 92.94 199 LEU A N 1
ATOM 1474 C CA . LEU A 1 199 ? -5.500 -4.442 21.570 1.00 92.94 199 LEU A CA 1
ATOM 1475 C C . LEU A 1 199 ? -4.266 -3.785 20.939 1.00 92.94 199 LEU A C 1
ATOM 1477 O O . LEU A 1 199 ? -3.416 -3.276 21.673 1.00 92.94 199 LEU A O 1
ATOM 1481 N N . ALA A 1 200 ? -4.189 -3.737 19.605 1.00 92.00 200 ALA A N 1
ATOM 1482 C CA . ALA A 1 200 ? -3.108 -3.060 18.891 1.00 92.00 200 ALA A CA 1
ATOM 1483 C C . ALA A 1 200 ? -3.067 -1.556 19.213 1.00 92.00 200 ALA A C 1
ATOM 1485 O O . ALA A 1 200 ? -2.016 -1.029 19.574 1.00 92.00 200 ALA A O 1
ATOM 1486 N N . ILE A 1 201 ? -4.222 -0.883 19.188 1.00 92.88 201 ILE A N 1
ATOM 1487 C CA . ILE A 1 201 ? -4.348 0.538 19.559 1.00 92.88 201 ILE A CA 1
ATOM 1488 C C . ILE A 1 201 ? -3.884 0.778 20.998 1.00 92.88 201 ILE A C 1
ATOM 1490 O O . ILE A 1 201 ? -3.113 1.699 21.266 1.00 92.88 201 ILE A O 1
ATOM 1494 N N . THR A 1 202 ? -4.316 -0.073 21.930 1.00 91.19 202 THR A N 1
ATOM 1495 C CA . THR A 1 202 ? -3.928 0.036 23.342 1.00 91.19 202 THR A CA 1
ATOM 1496 C C . THR A 1 202 ? -2.418 -0.101 23.522 1.00 91.19 202 THR A C 1
ATOM 1498 O O . THR A 1 202 ? -1.840 0.623 24.331 1.00 91.19 202 THR A O 1
ATOM 1501 N N . ARG A 1 203 ? -1.770 -1.007 22.779 1.00 89.75 203 ARG A N 1
ATOM 1502 C CA . ARG A 1 203 ? -0.312 -1.176 22.810 1.00 89.75 203 ARG A CA 1
ATOM 1503 C C . ARG A 1 203 ? 0.401 0.093 22.346 1.00 89.75 203 ARG A C 1
ATOM 1505 O O . ARG A 1 203 ? 1.201 0.632 23.099 1.00 89.75 203 ARG A O 1
ATOM 1512 N N . ILE A 1 204 ? 0.012 0.627 21.189 1.00 90.25 204 ILE A N 1
ATOM 1513 C CA . ILE A 1 204 ? 0.584 1.866 20.637 1.00 90.25 204 ILE A CA 1
ATOM 1514 C C . ILE A 1 204 ? 0.421 3.034 21.621 1.00 90.25 204 ILE A C 1
ATOM 1516 O O . ILE A 1 204 ? 1.360 3.787 21.856 1.00 90.25 204 ILE A O 1
ATOM 1520 N N . LEU A 1 205 ? -0.752 3.176 22.247 1.00 87.94 205 LEU A N 1
ATOM 1521 C CA . LEU A 1 205 ? -1.005 4.239 23.225 1.00 87.94 205 LEU A CA 1
ATOM 1522 C C . LEU A 1 205 ? -0.183 4.100 24.512 1.00 87.94 205 LEU A C 1
ATOM 1524 O O . LEU A 1 205 ? 0.156 5.114 25.122 1.00 87.94 205 LEU A O 1
ATOM 1528 N N . LYS A 1 206 ? 0.111 2.873 24.957 1.00 85.38 206 LYS A N 1
ATOM 1529 C CA . LYS A 1 206 ? 0.991 2.639 26.112 1.00 85.38 206 LYS A CA 1
ATOM 1530 C C . LYS A 1 206 ? 2.423 3.043 25.785 1.00 85.38 206 LYS A C 1
ATOM 1532 O O . LYS A 1 206 ? 3.015 3.797 26.551 1.00 85.38 206 LYS A O 1
ATOM 1537 N N . ASP A 1 207 ? 2.917 2.610 24.631 1.00 79.62 207 ASP A N 1
ATOM 1538 C CA . ASP A 1 207 ? 4.284 2.880 24.179 1.00 79.62 207 ASP A CA 1
ATOM 1539 C C . ASP A 1 207 ? 4.489 4.372 23.840 1.00 79.62 207 ASP A C 1
ATOM 1541 O O . ASP A 1 207 ? 5.579 4.909 24.006 1.00 79.62 207 ASP A O 1
ATOM 1545 N N . HIS A 1 208 ? 3.428 5.083 23.436 1.00 79.19 208 HIS A N 1
ATOM 1546 C CA . HIS A 1 208 ? 3.455 6.532 23.190 1.00 79.19 208 HIS A CA 1
ATOM 1547 C C . HIS A 1 208 ? 3.499 7.380 24.472 1.00 79.19 208 HIS A C 1
ATOM 1549 O O . HIS A 1 208 ? 4.103 8.457 24.486 1.00 79.19 208 HIS A O 1
ATOM 1555 N N . LYS A 1 209 ? 2.856 6.912 25.550 1.00 67.44 209 LYS A N 1
ATOM 1556 C CA . LYS A 1 209 ? 2.818 7.606 26.850 1.00 67.44 209 LYS A CA 1
ATOM 1557 C C . LYS A 1 209 ? 4.069 7.380 27.701 1.00 67.44 209 LYS A C 1
ATOM 1559 O O . LYS A 1 209 ? 4.338 8.228 28.551 1.00 67.44 209 LYS A O 1
ATOM 1564 N N . GLY A 1 210 ? 4.777 6.265 27.496 1.00 52.69 210 GLY A N 1
ATOM 1565 C CA . GLY A 1 210 ? 6.101 6.003 28.078 1.00 52.69 210 GLY A CA 1
ATOM 1566 C C . GLY A 1 210 ? 7.161 6.957 27.546 1.00 52.69 210 GLY A C 1
ATOM 1567 O O . GLY A 1 210 ? 8.086 7.273 28.316 1.00 52.69 210 GLY A O 1
#

Sequence (210 aa):
GGGGREKNPSMATIVNTTEEEPMLAVVRSTAQLAWADAGPEVADPEVARLCAEAQQHLLAGRWLDMATLMLASADLLLLSPSAPDKAADLECILTVICNLVTMAGSEDEALEIAKLICAKLTHQPPADKPTLRIKVLFSLYNLLPSLSGKAMVYRKALEVAAAAAGKAAADCVVPTFKNIDAFVAYWGIGKPEQRELFLAITRILKDHKG

Foldseek 3Di:
DDDDDDDDPDPPPPPPPPVPDVLLVLQLVLLCLLCVPVDCVPSVVRSVVLSVQLVVCVVVLVLLVNLVSLLVSLLSLLPDPPNPVCLVVSLVSLLVSLCSLVSDPDLVSSLSSLVVSLVSLLPDQLAGPLQSSLVSLVSSLVNHPQLLSNLVSLVSLLSSLLSHPDCNSLVSCVVVVVCVVVSCVSSVDDPVSVVVVVVSNVSSVVNNVD

Organism: Aegilops tauschii subsp. strangulata (NCBI:txid200361)